Protein AF-A0A699SHZ1-F1 (afdb_monomer_lite)

Radius of gyration: 19.02 Å; chains: 1; bounding box: 41×36×60 Å

pLDDT: mean 96.64, std 4.9, range [56.09, 98.88]

InterPro domains:
  IPR002817 Phosphomethylpyrimidine synthase ThiC/5-hydroxybenzimidazole synthase BzaA/B [PF01964] (115-215)
  IPR002817 Phosphomethylpyrimidine synthase ThiC/5-hydroxybenzimidazole synthase BzaA/B [PTHR30557] (1-115)
  IPR038521 ThiC/Bza, core domain [G3DSA:3.20.20.540] (1-115)
  IPR038521 ThiC/Bza, core domain [G3DSA:3.20.20.540] (116-205)

Sequence (215 aa):
PIYQALEKVNGKAEDLTWELFRDTLIEQAEQGVDYFTIHAGVLLRYVPMTAKRVTGIVSRGGSIMAKWCLAHHKESFLYTHFEEICEIMKAYDVAFSLGDGLRPGSIADANDEAQENMDKQLKECHEAPFYTLGPLTTDIAPGYDHITSAIGAAMIGWFGTAMLCYVTPKEHLGLPNKQDVKDGVIAYKIAAHAADLAKGHPGAQYRDNALSKAR

Organism: Tanacetum cinerariifolium (NCBI:txid118510)

Foldseek 3Di:
DVVVLCVVVVNDLQPRDPVSVLVVLLVVLVVPAQADAQQLVLWQVCQVQQVPAPVRFPDPRLVSQNVNCVVVVDTRPCNVCVVVVVVSCVVRNHHYDHHPRRAHPAPRCPPGPSDDDDVCCCVVVVLDAAEDAQPQCHDPQQLCSQPSSLVSLLVSLLVPHRYYDFDFSCVVPDDDDPVRVVSRVVSNVVSNLSSCVSNVPPPSVVVVVVVVVVD

Structure (mmCIF, N/CA/C/O backbone):
data_AF-A0A699SHZ1-F1
#
_entry.id   AF-A0A699SHZ1-F1
#
loop_
_atom_site.group_PDB
_atom_site.id
_atom_site.type_symbol
_atom_site.label_atom_id
_atom_site.label_alt_id
_atom_site.label_comp_id
_atom_site.label_asym_id
_atom_site.label_entity_id
_atom_site.label_seq_id
_atom_site.pdbx_PDB_ins_code
_atom_site.Cartn_x
_atom_site.Cartn_y
_atom_site.Cartn_z
_atom_site.occupancy
_atom_site.B_iso_or_equiv
_atom_site.auth_seq_id
_atom_site.auth_comp_id
_atom_site.auth_asym_id
_atom_site.auth_atom_id
_atom_site.pdbx_PDB_model_num
ATOM 1 N N . PRO A 1 1 ? -11.592 1.759 1.920 1.00 98.25 1 PRO A N 1
ATOM 2 C CA . PRO A 1 1 ? -12.548 1.852 3.054 1.00 98.25 1 PRO A CA 1
ATOM 3 C C . PRO A 1 1 ? -12.227 2.887 4.158 1.00 98.25 1 PRO A C 1
ATOM 5 O O . PRO A 1 1 ? -13.010 3.816 4.322 1.00 98.25 1 PRO A O 1
ATOM 8 N N . ILE A 1 2 ? -11.116 2.777 4.914 1.00 98.62 2 ILE A N 1
ATOM 9 C CA . ILE A 1 2 ? -10.940 3.574 6.157 1.00 98.62 2 ILE A CA 1
ATOM 10 C C . ILE A 1 2 ? -10.928 5.097 5.936 1.00 98.62 2 ILE A C 1
ATOM 12 O O . ILE A 1 2 ? -11.352 5.844 6.807 1.00 98.62 2 ILE A O 1
ATOM 16 N N . TYR A 1 3 ? -10.496 5.570 4.763 1.00 98.56 3 TYR A N 1
ATOM 17 C CA . TYR A 1 3 ? -10.510 7.002 4.443 1.00 98.56 3 TYR A CA 1
ATOM 18 C C . TYR A 1 3 ? -11.930 7.543 4.287 1.00 98.56 3 TYR A C 1
ATOM 20 O O . TYR A 1 3 ? -12.252 8.562 4.881 1.00 98.56 3 TYR A O 1
ATOM 28 N N . GLN A 1 4 ? -12.805 6.833 3.570 1.00 98.62 4 GLN A N 1
ATOM 29 C CA . GLN A 1 4 ? -14.210 7.233 3.469 1.00 98.62 4 GLN A CA 1
ATOM 30 C C . GLN A 1 4 ? -14.916 7.123 4.827 1.00 98.62 4 GLN A C 1
ATOM 32 O O . GLN A 1 4 ? -15.694 8.001 5.185 1.00 98.62 4 GLN A O 1
ATOM 37 N N . ALA A 1 5 ? -14.610 6.082 5.609 1.00 98.62 5 ALA A N 1
ATOM 38 C CA . ALA A 1 5 ? -15.122 5.950 6.970 1.00 98.62 5 ALA A CA 1
ATOM 39 C C . ALA A 1 5 ? -14.714 7.150 7.848 1.00 98.62 5 ALA A C 1
ATOM 41 O O . ALA A 1 5 ? -15.536 7.684 8.585 1.00 98.62 5 ALA A O 1
ATOM 42 N N . LEU A 1 6 ? -13.470 7.623 7.721 1.00 98.62 6 LEU A N 1
ATOM 43 C CA . LEU A 1 6 ? -12.982 8.796 8.444 1.00 98.62 6 LEU A CA 1
ATOM 44 C C . LEU A 1 6 ? -13.708 10.089 8.033 1.00 98.62 6 LEU A C 1
ATOM 46 O O . LEU A 1 6 ? -14.022 10.912 8.892 1.00 98.62 6 LEU A O 1
ATOM 50 N N . GLU A 1 7 ? -14.012 10.263 6.745 1.00 98.31 7 GLU A N 1
ATOM 51 C CA . GLU A 1 7 ? -14.808 11.402 6.264 1.00 98.31 7 GLU A CA 1
ATOM 52 C C . GLU A 1 7 ? -16.227 11.395 6.853 1.00 98.31 7 GLU A C 1
ATOM 54 O O . GLU A 1 7 ? -16.720 12.437 7.284 1.00 98.31 7 GLU A O 1
ATOM 59 N N . LYS A 1 8 ? -16.861 10.219 6.981 1.00 98.31 8 LYS A N 1
ATOM 60 C CA . LYS A 1 8 ? -18.191 10.072 7.610 1.00 98.31 8 LYS A CA 1
ATOM 61 C C . LYS A 1 8 ? -18.218 10.507 9.084 1.00 98.31 8 LYS A C 1
ATOM 63 O O . LYS A 1 8 ? -19.287 10.827 9.598 1.00 98.31 8 LYS A O 1
ATOM 68 N N . VAL A 1 9 ? -17.060 10.566 9.747 1.00 98.31 9 VAL A N 1
ATOM 69 C CA . VAL A 1 9 ? -16.895 11.069 11.124 1.00 98.31 9 VAL A CA 1
ATOM 70 C C . VAL A 1 9 ? -16.133 12.399 11.188 1.00 98.31 9 VAL A C 1
ATOM 72 O O . VAL A 1 9 ? -15.544 12.750 12.209 1.00 98.31 9 VAL A O 1
ATOM 75 N N . ASN A 1 10 ? -16.149 13.179 10.102 1.00 97.75 10 ASN A N 1
ATOM 76 C CA . ASN A 1 10 ? -15.548 14.516 10.022 1.00 97.75 10 ASN A CA 1
ATOM 77 C C . ASN A 1 10 ? -14.059 14.553 10.422 1.00 97.75 10 ASN A C 1
ATOM 79 O O . ASN A 1 10 ? -13.613 15.473 11.112 1.00 97.75 10 ASN A O 1
ATOM 83 N N . GLY A 1 11 ? -13.282 13.536 10.039 1.00 97.44 11 GLY A N 1
ATOM 84 C CA . GLY A 1 11 ? -11.840 13.505 10.307 1.00 97.44 11 GLY A CA 1
ATOM 85 C C . GLY A 1 11 ? -11.450 13.040 11.715 1.00 97.44 11 GLY A C 1
ATOM 86 O O . GLY A 1 11 ? -10.258 12.956 12.024 1.00 97.44 11 GLY A O 1
ATOM 87 N N . LYS A 1 12 ? -12.415 12.729 12.587 1.00 98.19 12 LYS A N 1
ATOM 88 C CA . LYS A 1 12 ? -12.149 12.325 13.973 1.00 98.19 12 LYS A CA 1
ATOM 89 C C . LYS A 1 12 ? -11.944 10.823 14.067 1.00 98.19 12 LYS A C 1
ATOM 91 O O . LYS A 1 12 ? -12.897 10.059 14.155 1.00 98.19 12 LYS A O 1
ATOM 96 N N . ALA A 1 13 ? -10.681 10.400 14.056 1.00 98.06 13 ALA A N 1
ATOM 97 C CA . ALA A 1 13 ? -10.329 8.984 14.126 1.00 98.06 13 ALA A CA 1
ATOM 98 C C . ALA A 1 13 ? -11.004 8.273 15.306 1.00 98.06 13 ALA A C 1
ATOM 100 O O . ALA A 1 13 ? -11.520 7.189 15.112 1.00 98.06 13 ALA A O 1
ATOM 101 N N . GLU A 1 14 ? -11.049 8.891 16.487 1.00 98.06 14 GLU A N 1
ATOM 102 C CA . GLU A 1 14 ? -11.682 8.377 17.706 1.00 98.06 14 GLU A CA 1
ATOM 103 C C . GLU A 1 14 ? -13.187 8.085 17.576 1.00 98.06 14 GLU A C 1
ATOM 105 O O . GLU A 1 14 ? -13.692 7.234 18.303 1.00 98.06 14 GLU A O 1
ATOM 110 N N . ASP A 1 15 ? -13.884 8.715 16.631 1.00 98.56 15 ASP A N 1
ATOM 111 C CA . ASP A 1 15 ? -15.322 8.522 16.414 1.00 98.56 15 ASP A CA 1
ATOM 112 C C . ASP A 1 15 ? -15.615 7.341 15.463 1.00 98.56 15 ASP A C 1
ATOM 114 O O . ASP A 1 15 ? -16.773 7.005 15.220 1.00 98.56 15 ASP A O 1
ATOM 118 N N . LEU A 1 16 ? -14.582 6.683 14.919 1.00 98.69 16 LEU A N 1
ATOM 119 C CA . LEU A 1 16 ? -14.741 5.481 14.100 1.00 98.69 16 LEU A CA 1
ATOM 120 C C . LEU A 1 16 ? -15.298 4.314 14.927 1.00 98.69 16 LEU A C 1
ATOM 122 O O . LEU A 1 16 ? -14.832 4.036 16.035 1.00 98.69 16 LEU A O 1
ATOM 126 N N . THR A 1 17 ? -16.238 3.569 14.344 1.00 98.62 17 THR A N 1
ATOM 127 C CA . THR A 1 17 ? -16.761 2.317 14.908 1.00 98.62 17 THR A CA 1
ATOM 128 C C . THR A 1 17 ? -16.752 1.200 13.869 1.00 98.62 17 THR A C 1
ATOM 130 O O . THR A 1 17 ? -16.624 1.450 12.664 1.00 98.62 17 THR A O 1
ATOM 133 N N . TRP A 1 18 ? -16.904 -0.040 14.341 1.00 98.69 18 TRP A N 1
ATOM 134 C CA . TRP A 1 18 ? -17.055 -1.202 13.469 1.00 98.69 18 TRP A CA 1
ATOM 135 C C . TRP A 1 18 ? -18.257 -1.049 12.534 1.00 98.69 18 TRP A C 1
ATOM 137 O O . TRP A 1 18 ? -18.112 -1.247 11.336 1.00 98.69 18 TRP A O 1
ATOM 147 N N . GLU A 1 19 ? -19.414 -0.627 13.043 1.00 98.69 19 GLU A N 1
ATOM 148 C CA . GLU A 1 19 ? -20.657 -0.519 12.274 1.00 98.69 19 GLU A CA 1
ATOM 149 C C . GLU A 1 19 ? -20.505 0.451 11.100 1.00 98.69 19 GLU A C 1
ATOM 151 O O . GLU A 1 19 ? -20.849 0.122 9.967 1.00 98.69 19 GLU A O 1
ATOM 156 N N . LEU A 1 20 ? -19.902 1.618 11.343 1.00 98.56 20 LEU A N 1
ATOM 157 C CA . LEU A 1 20 ? -19.659 2.608 10.297 1.00 98.56 20 LEU A CA 1
ATOM 158 C C . LEU A 1 20 ? -18.667 2.092 9.243 1.00 98.56 20 LEU A C 1
ATOM 160 O O . LEU A 1 20 ? -18.827 2.343 8.042 1.00 98.56 20 LEU A O 1
ATOM 164 N N . PHE A 1 21 ? -17.629 1.374 9.677 1.00 98.81 21 PHE A N 1
ATOM 165 C CA . PHE A 1 21 ? -16.661 0.772 8.765 1.00 98.81 21 PHE A CA 1
ATOM 166 C C . PHE A 1 21 ? -17.282 -0.361 7.940 1.00 98.81 21 PHE A C 1
ATOM 168 O O . PHE A 1 21 ? -17.081 -0.397 6.728 1.00 98.81 21 PHE A O 1
ATOM 175 N N . ARG A 1 22 ? -18.082 -1.228 8.568 1.00 98.81 22 ARG A N 1
ATOM 176 C CA . ARG A 1 22 ? -18.850 -2.305 7.936 1.00 98.81 22 ARG A CA 1
ATOM 177 C C . ARG A 1 22 ? -19.757 -1.764 6.838 1.00 98.81 22 ARG A C 1
ATOM 179 O O . ARG A 1 22 ? -19.694 -2.239 5.708 1.00 98.81 22 ARG A O 1
ATOM 186 N N . ASP A 1 23 ? -20.537 -0.730 7.142 1.00 98.75 23 ASP A N 1
ATOM 187 C CA . ASP A 1 23 ? -21.433 -0.108 6.165 1.00 98.75 23 ASP A CA 1
ATOM 188 C C . ASP A 1 23 ? -20.634 0.507 5.000 1.00 98.75 23 ASP A C 1
ATOM 190 O O . ASP A 1 23 ? -21.047 0.444 3.848 1.00 98.75 23 ASP A O 1
ATOM 194 N N . THR A 1 24 ? -19.435 1.037 5.274 1.00 98.81 24 THR A N 1
ATOM 195 C CA . THR A 1 24 ? -18.517 1.537 4.236 1.00 98.81 24 THR A CA 1
ATOM 196 C C . THR A 1 24 ? -17.930 0.418 3.368 1.00 98.81 24 THR A C 1
ATOM 198 O O . THR A 1 24 ? -17.716 0.637 2.178 1.00 98.81 24 THR A O 1
ATOM 201 N N . LEU A 1 25 ? -17.656 -0.767 3.925 1.00 98.81 25 LEU A N 1
ATOM 202 C CA . LEU A 1 25 ? -17.215 -1.922 3.136 1.00 98.81 25 LEU A CA 1
ATOM 203 C C . LEU A 1 25 ? -18.307 -2.370 2.166 1.00 98.81 25 LEU A C 1
ATOM 205 O O . LEU A 1 25 ? -18.017 -2.545 0.987 1.00 98.81 25 LEU A O 1
ATOM 209 N N . ILE A 1 26 ? -19.541 -2.517 2.656 1.00 98.81 26 ILE A N 1
ATOM 210 C CA . ILE A 1 26 ? -20.688 -2.934 1.840 1.00 98.81 26 ILE A CA 1
ATOM 211 C C . ILE A 1 26 ? -20.937 -1.913 0.727 1.00 98.81 26 ILE A C 1
ATOM 213 O O . ILE A 1 26 ? -20.998 -2.292 -0.436 1.00 98.81 26 ILE A O 1
ATOM 217 N N . GLU A 1 27 ? -20.971 -0.620 1.063 1.00 98.69 27 GLU A N 1
ATOM 218 C CA . GLU A 1 27 ? -21.157 0.457 0.084 1.00 98.69 27 GLU A CA 1
ATOM 219 C C . GLU A 1 27 ? -20.110 0.407 -1.043 1.00 98.69 27 GLU A C 1
ATOM 221 O O . GLU A 1 27 ? -20.455 0.488 -2.219 1.00 98.69 27 GLU A O 1
ATOM 226 N N . GLN A 1 28 ? -18.824 0.260 -0.704 1.00 98.75 28 GLN A N 1
ATOM 227 C CA . GLN A 1 28 ? -17.757 0.194 -1.709 1.00 98.75 28 GLN A CA 1
ATOM 228 C C . GLN A 1 28 ? -17.787 -1.118 -2.510 1.00 98.75 28 GLN A C 1
ATOM 230 O O . GLN A 1 28 ? -17.453 -1.119 -3.694 1.00 98.75 28 GLN A O 1
ATOM 235 N N . ALA A 1 29 ? -18.188 -2.229 -1.889 1.00 98.50 29 ALA A N 1
ATOM 236 C CA . ALA A 1 29 ? -18.313 -3.515 -2.567 1.00 98.50 29 ALA A CA 1
ATOM 237 C C . ALA A 1 29 ? -19.467 -3.503 -3.586 1.00 98.50 29 ALA A C 1
ATOM 239 O O . ALA A 1 29 ? -19.279 -3.927 -4.723 1.00 98.50 29 ALA A O 1
ATOM 240 N N . GLU A 1 30 ? -20.620 -2.921 -3.237 1.00 98.50 30 GLU A N 1
ATOM 241 C CA . GLU A 1 30 ? -21.750 -2.717 -4.159 1.00 98.50 30 GLU A CA 1
ATOM 242 C C . GLU A 1 30 ? -21.395 -1.796 -5.339 1.00 98.50 30 GLU A C 1
ATOM 244 O O . GLU A 1 30 ? -21.938 -1.944 -6.434 1.00 98.50 30 GLU A O 1
ATOM 249 N N . GLN A 1 31 ? -20.457 -0.863 -5.141 1.00 98.56 31 GLN A N 1
ATOM 250 C CA . GLN A 1 31 ? -19.909 -0.011 -6.204 1.00 98.56 31 GLN A CA 1
ATOM 251 C C . GLN A 1 31 ? -18.914 -0.740 -7.124 1.00 98.56 31 GLN A C 1
ATOM 253 O O . GLN A 1 31 ? -18.538 -0.185 -8.157 1.00 98.56 31 GLN A O 1
ATOM 258 N N . GLY A 1 32 ? -18.497 -1.962 -6.775 1.00 98.19 32 GLY A N 1
ATOM 259 C CA . GLY A 1 32 ? -17.591 -2.782 -7.579 1.00 98.19 32 GLY A CA 1
ATOM 260 C C . GLY A 1 32 ? -16.106 -2.523 -7.327 1.00 98.19 32 GLY A C 1
ATOM 261 O O . GLY A 1 32 ? -15.311 -2.625 -8.255 1.00 98.19 32 GLY A O 1
ATOM 262 N N . VAL A 1 33 ? -15.708 -2.151 -6.105 1.00 98.50 33 VAL A N 1
ATOM 263 C CA . VAL A 1 33 ? -14.280 -2.091 -5.751 1.00 98.50 33 VAL A CA 1
ATOM 264 C C . VAL A 1 33 ? -13.693 -3.504 -5.673 1.00 98.50 33 VAL A C 1
ATOM 266 O O . VAL A 1 33 ? -14.143 -4.306 -4.864 1.00 98.50 33 VAL A O 1
ATOM 269 N N . ASP A 1 34 ? -12.643 -3.784 -6.450 1.00 98.50 34 ASP A N 1
ATOM 270 C CA . ASP A 1 34 ? -12.082 -5.140 -6.587 1.00 98.50 34 ASP A CA 1
ATOM 271 C C . ASP A 1 34 ? -11.199 -5.595 -5.413 1.00 98.50 34 ASP A C 1
ATOM 273 O O . ASP A 1 34 ? -11.022 -6.790 -5.182 1.00 98.50 34 ASP A O 1
ATOM 277 N N . TYR A 1 35 ? -10.593 -4.663 -4.671 1.00 98.69 35 TYR A N 1
ATOM 278 C CA . TYR A 1 35 ? -9.765 -5.000 -3.513 1.00 98.69 35 TYR A CA 1
ATOM 279 C C . TYR A 1 35 ? -9.770 -3.907 -2.447 1.00 98.69 35 TYR A C 1
ATOM 281 O O . TYR A 1 35 ? -9.857 -2.711 -2.737 1.00 98.69 35 TYR A O 1
ATOM 289 N N . PHE A 1 36 ? -9.584 -4.306 -1.188 1.00 98.75 36 PHE A N 1
ATOM 290 C CA . PHE A 1 36 ? -9.484 -3.375 -0.069 1.00 98.75 36 PHE A CA 1
ATOM 291 C C . PHE A 1 36 ? -8.137 -3.444 0.633 1.00 98.75 36 PHE A C 1
ATOM 293 O O . PHE A 1 36 ? -7.728 -4.492 1.129 1.00 98.75 36 PHE A O 1
ATOM 300 N N . THR A 1 37 ? -7.493 -2.280 0.774 1.00 98.69 37 THR A N 1
ATOM 301 C CA . THR A 1 37 ? -6.389 -2.120 1.721 1.00 98.69 37 THR A CA 1
ATOM 302 C C . THR A 1 37 ? -6.927 -1.998 3.148 1.00 98.69 37 THR A C 1
ATOM 304 O O . THR A 1 37 ? -7.543 -0.983 3.497 1.00 98.69 37 THR A O 1
ATOM 307 N N . ILE A 1 38 ? -6.689 -3.017 3.979 1.00 98.62 38 ILE A N 1
ATOM 308 C CA . ILE A 1 38 ? -7.171 -3.090 5.369 1.00 98.62 38 ILE A CA 1
ATOM 309 C C . ILE A 1 38 ? -5.986 -3.224 6.324 1.00 98.62 38 ILE A C 1
ATOM 311 O O . ILE A 1 38 ? -5.230 -4.189 6.282 1.00 98.62 38 ILE A O 1
ATOM 315 N N . HIS A 1 39 ? -5.839 -2.256 7.228 1.00 98.50 39 HIS A N 1
ATOM 316 C CA . HIS A 1 39 ? -4.714 -2.157 8.164 1.00 98.50 39 HIS A CA 1
ATOM 317 C C . HIS A 1 39 ? -4.968 -2.961 9.454 1.00 98.50 39 HIS A C 1
ATOM 319 O O . HIS A 1 39 ? -4.742 -2.465 10.557 1.00 98.50 39 HIS A O 1
ATOM 325 N N . ALA A 1 40 ? -5.461 -4.197 9.328 1.00 97.75 40 ALA A N 1
ATOM 326 C CA . ALA A 1 40 ? -5.790 -5.056 10.472 1.00 97.75 40 ALA A CA 1
ATOM 327 C C . ALA A 1 40 ? -4.552 -5.483 11.287 1.00 97.75 40 ALA A C 1
ATOM 329 O O . ALA A 1 40 ? -4.686 -5.857 12.445 1.00 97.75 40 ALA A O 1
ATOM 330 N N . GLY A 1 41 ? -3.345 -5.372 10.719 1.00 96.50 41 GLY A N 1
ATOM 331 C CA . GLY A 1 41 ? -2.080 -5.648 11.411 1.00 96.50 41 GLY A CA 1
ATOM 332 C C . GLY A 1 41 ? -1.569 -4.525 12.325 1.00 96.50 41 GLY A C 1
ATOM 333 O O . GLY A 1 41 ? -0.550 -4.702 12.988 1.00 96.50 41 GLY A O 1
ATOM 334 N N . VAL A 1 42 ? -2.241 -3.367 12.386 1.00 97.12 42 VAL A N 1
ATOM 335 C CA . VAL A 1 42 ? -1.873 -2.286 13.319 1.00 97.12 42 VAL A CA 1
ATOM 336 C C . VAL A 1 42 ? -2.509 -2.561 14.673 1.00 97.12 42 VAL A C 1
ATOM 338 O O . VAL A 1 42 ? -3.624 -2.125 14.953 1.00 97.12 42 VAL A O 1
ATOM 341 N N . LEU A 1 43 ? -1.794 -3.323 15.493 1.00 97.31 43 LEU A N 1
ATOM 342 C CA . LEU A 1 43 ? -2.268 -3.777 16.797 1.00 97.31 43 LEU A CA 1
ATOM 343 C C . LEU A 1 43 ? -1.838 -2.810 17.898 1.00 97.31 43 LEU A C 1
ATOM 345 O O . LEU A 1 43 ? -0.742 -2.248 17.837 1.00 97.31 43 LEU A O 1
ATOM 349 N N . LEU A 1 44 ? -2.663 -2.648 18.936 1.00 96.81 44 LEU A N 1
ATOM 350 C CA . LEU A 1 44 ? -2.401 -1.727 20.051 1.00 96.81 44 LEU A CA 1
ATOM 351 C C . LEU A 1 44 ? -1.002 -1.948 20.645 1.00 96.81 44 LEU A C 1
ATOM 353 O O . LEU A 1 44 ? -0.261 -0.994 20.874 1.00 96.81 44 LEU A O 1
ATOM 357 N N . ARG A 1 45 ? -0.616 -3.215 20.832 1.00 95.44 45 ARG A N 1
ATOM 358 C CA . ARG A 1 45 ? 0.690 -3.605 21.386 1.00 95.44 45 ARG A CA 1
ATOM 359 C C . ARG A 1 45 ? 1.891 -3.264 20.496 1.00 95.44 45 ARG A C 1
ATOM 361 O O . ARG A 1 45 ? 3.006 -3.230 21.002 1.00 95.44 45 ARG A O 1
ATOM 368 N N . TYR A 1 46 ? 1.682 -3.021 19.203 1.00 96.25 46 TYR A N 1
ATOM 369 C CA . TYR A 1 46 ? 2.753 -2.678 18.263 1.00 96.25 46 TYR A CA 1
ATOM 370 C C . TYR A 1 46 ? 2.963 -1.170 18.127 1.00 96.25 46 TYR A C 1
ATOM 372 O O . TYR A 1 46 ? 4.054 -0.738 17.773 1.00 96.25 46 TYR A O 1
ATOM 380 N N . VAL A 1 47 ? 1.973 -0.344 18.482 1.00 94.38 47 VAL A N 1
ATOM 381 C CA . VAL A 1 47 ? 2.104 1.123 18.414 1.00 94.38 47 VAL A CA 1
ATOM 382 C C . VAL A 1 47 ? 3.303 1.649 19.230 1.00 94.38 47 VAL A C 1
ATOM 384 O O . VAL A 1 47 ? 4.049 2.472 18.705 1.00 94.38 47 VAL A O 1
ATOM 387 N N . PRO A 1 48 ? 3.589 1.176 20.463 1.00 95.12 48 PRO A N 1
ATOM 388 C CA . PRO A 1 48 ? 4.766 1.633 21.209 1.00 95.12 48 PRO A CA 1
ATOM 389 C C . PRO A 1 48 ? 6.112 1.291 20.555 1.00 95.12 48 PRO A C 1
ATOM 391 O O . PRO A 1 48 ? 7.097 1.978 20.822 1.00 95.12 48 PRO A O 1
ATOM 394 N N . MET A 1 49 ? 6.177 0.268 19.694 1.00 94.12 49 MET A N 1
ATOM 395 C CA . MET A 1 49 ? 7.419 -0.121 19.010 1.00 94.12 49 MET A CA 1
ATOM 396 C C . MET A 1 49 ? 7.904 0.985 18.066 1.00 94.12 49 MET A C 1
ATOM 398 O O . MET A 1 49 ? 9.104 1.183 17.905 1.00 94.12 49 MET A O 1
ATOM 402 N N . THR A 1 50 ? 6.988 1.794 17.522 1.00 94.06 50 THR A N 1
ATOM 403 C CA . THR A 1 50 ? 7.341 2.895 16.617 1.00 94.06 50 THR A CA 1
ATOM 404 C C . THR A 1 50 ? 7.812 4.155 17.341 1.00 94.06 50 THR A C 1
ATOM 406 O O . THR A 1 50 ? 8.176 5.127 16.686 1.00 94.06 50 THR A O 1
ATOM 409 N N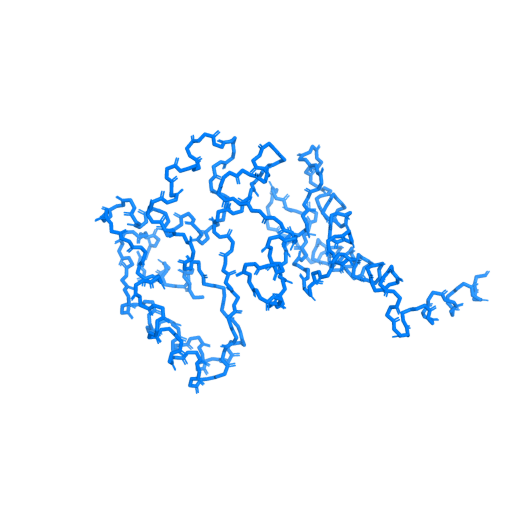 . ALA A 1 51 ? 7.810 4.180 18.679 1.00 93.19 51 ALA A N 1
ATOM 410 C CA . ALA A 1 51 ? 8.149 5.373 19.460 1.00 93.19 51 ALA A CA 1
ATOM 411 C C . ALA A 1 51 ? 9.607 5.831 19.282 1.00 93.19 51 ALA A C 1
ATOM 413 O O . ALA A 1 51 ? 9.917 6.993 19.530 1.00 93.19 51 ALA A O 1
ATOM 414 N N . LYS A 1 52 ? 10.500 4.921 18.873 1.00 93.25 52 LYS A N 1
ATOM 415 C CA . LYS A 1 52 ? 11.928 5.200 18.648 1.00 93.25 52 LYS A CA 1
ATOM 416 C C . LYS A 1 52 ? 12.284 5.455 17.181 1.00 93.25 52 LYS A C 1
ATOM 418 O O . LYS A 1 52 ? 13.452 5.702 16.897 1.00 93.25 52 LYS A O 1
ATOM 423 N N . ARG A 1 53 ? 11.312 5.375 16.268 1.00 96.94 53 ARG A N 1
ATOM 424 C CA . ARG A 1 53 ? 11.550 5.604 14.841 1.00 96.94 53 ARG A CA 1
ATOM 425 C C . ARG A 1 53 ? 11.893 7.060 14.565 1.00 96.94 53 ARG A C 1
ATOM 427 O O . ARG A 1 53 ? 11.353 7.963 15.201 1.00 96.94 53 ARG A O 1
ATOM 434 N N . VAL A 1 54 ? 12.719 7.274 13.549 1.00 97.44 54 VAL A N 1
ATOM 435 C CA . VAL A 1 54 ? 13.058 8.600 13.025 1.00 97.44 54 VAL A CA 1
ATOM 436 C C . VAL A 1 54 ? 11.827 9.261 12.408 1.00 97.44 54 VAL A C 1
ATOM 438 O O . VAL A 1 54 ? 11.591 10.446 12.627 1.00 97.44 54 VAL A O 1
ATOM 441 N N . THR A 1 55 ? 11.016 8.493 11.674 1.00 97.38 55 THR A N 1
ATOM 442 C CA . THR A 1 55 ? 9.833 9.008 10.955 1.00 97.38 55 THR A CA 1
ATOM 443 C C . THR A 1 55 ? 8.492 8.535 11.517 1.00 97.38 55 THR A C 1
ATOM 445 O O . THR A 1 55 ? 7.435 8.923 11.019 1.00 97.38 55 THR A O 1
ATOM 448 N N . GLY A 1 56 ? 8.505 7.734 12.586 1.00 97.00 56 GLY A N 1
ATOM 449 C CA . GLY A 1 56 ? 7.290 7.241 13.234 1.00 97.00 56 GLY A CA 1
ATOM 450 C C . GLY A 1 56 ? 6.440 6.346 12.322 1.00 97.00 56 GLY A C 1
ATOM 451 O O . GLY A 1 56 ? 6.940 5.417 11.685 1.00 97.00 56 GLY A O 1
ATOM 452 N N . ILE A 1 57 ? 5.129 6.604 12.296 1.00 97.69 57 ILE A N 1
ATOM 453 C CA . ILE A 1 57 ? 4.162 5.905 11.440 1.00 97.69 57 ILE A CA 1
ATOM 454 C C . ILE A 1 57 ? 3.817 6.802 10.250 1.00 97.69 57 ILE A C 1
ATOM 456 O O . ILE A 1 57 ? 3.086 7.780 10.399 1.00 97.69 57 ILE A O 1
ATOM 460 N N . VAL A 1 58 ? 4.288 6.430 9.059 1.00 97.69 58 VAL A N 1
ATOM 461 C CA . VAL A 1 58 ? 4.039 7.187 7.816 1.00 97.69 58 VAL A CA 1
ATOM 462 C C . VAL A 1 58 ? 2.837 6.687 7.013 1.00 97.69 58 VAL A C 1
ATOM 464 O O . VAL A 1 58 ? 2.367 7.356 6.092 1.00 97.69 58 VAL A O 1
ATOM 467 N N . SER A 1 59 ? 2.293 5.515 7.353 1.00 97.69 59 SER A N 1
ATOM 468 C CA . SER A 1 59 ? 1.050 5.046 6.743 1.00 97.69 59 SER A CA 1
ATOM 469 C C . SER A 1 59 ? -0.118 5.904 7.207 1.00 97.69 59 SER A C 1
ATOM 471 O O . SER A 1 59 ? -0.459 5.890 8.385 1.00 97.69 59 SER A O 1
ATOM 473 N N . ARG A 1 60 ? -0.798 6.597 6.283 1.00 97.75 60 ARG A N 1
ATOM 474 C CA . ARG A 1 60 ? -2.027 7.342 6.608 1.00 97.75 60 ARG A CA 1
ATOM 475 C C . ARG A 1 60 ? -3.103 6.433 7.212 1.00 97.75 60 ARG A C 1
ATOM 477 O O . ARG A 1 60 ? -3.760 6.821 8.165 1.00 97.75 60 ARG A O 1
ATOM 484 N N . GLY A 1 61 ? -3.309 5.234 6.661 1.00 97.88 61 GLY A N 1
ATOM 485 C CA . GLY A 1 61 ? -4.295 4.295 7.210 1.00 97.88 61 GLY A CA 1
ATOM 486 C C . GLY A 1 61 ? -3.851 3.711 8.549 1.00 97.88 61 GLY A C 1
ATOM 487 O O . GLY A 1 61 ? -4.654 3.607 9.473 1.00 97.88 61 GLY A O 1
ATOM 488 N N . GLY A 1 62 ? -2.558 3.402 8.675 1.00 97.50 62 GLY A N 1
ATOM 489 C CA . GLY A 1 62 ? -1.987 2.913 9.924 1.00 97.50 62 GLY A CA 1
ATOM 490 C C . GLY A 1 62 ? -2.020 3.944 11.052 1.00 97.50 62 GLY A C 1
ATOM 491 O O . GLY A 1 62 ? -2.363 3.590 12.174 1.00 97.50 62 GLY A O 1
ATOM 492 N N . SER A 1 63 ? -1.753 5.221 10.769 1.00 98.00 63 SER A N 1
ATOM 493 C CA . SER A 1 63 ? -1.779 6.290 11.774 1.00 98.00 63 SER A CA 1
ATOM 494 C C . SER A 1 63 ? -3.192 6.592 12.278 1.00 98.00 63 SER A C 1
ATOM 496 O O . SER A 1 63 ? -3.364 6.842 13.471 1.00 98.00 63 SER A O 1
ATOM 498 N N . ILE A 1 64 ? -4.214 6.486 11.416 1.00 98.62 64 ILE A N 1
ATOM 499 C CA . ILE A 1 64 ? -5.629 6.547 11.824 1.00 98.62 64 ILE A CA 1
ATOM 500 C C . ILE A 1 64 ? -5.931 5.436 12.835 1.00 98.62 64 ILE A C 1
ATOM 502 O O . ILE A 1 64 ? -6.465 5.713 13.910 1.00 98.62 64 ILE A O 1
ATOM 506 N N . MET A 1 65 ? -5.546 4.196 12.520 1.00 98.56 65 MET A N 1
ATOM 507 C CA . MET A 1 65 ? -5.791 3.056 13.407 1.00 98.56 65 MET A CA 1
ATOM 508 C C . MET A 1 65 ? -4.989 3.144 14.704 1.00 98.56 65 MET A C 1
ATOM 510 O O . MET A 1 65 ? -5.545 2.910 15.771 1.00 98.56 65 MET A O 1
ATOM 514 N N . ALA A 1 66 ? -3.723 3.561 14.647 1.00 98.06 66 ALA A N 1
ATOM 515 C CA . ALA A 1 66 ? -2.911 3.783 15.838 1.00 98.06 66 ALA A CA 1
ATOM 516 C C . ALA A 1 66 ? -3.540 4.846 16.755 1.00 98.06 66 ALA A C 1
ATOM 518 O O . ALA A 1 66 ? -3.654 4.623 17.960 1.00 98.06 66 ALA A O 1
ATOM 519 N N . LYS A 1 67 ? -4.017 5.969 16.192 1.00 98.38 67 LYS A N 1
ATOM 520 C CA . LYS A 1 67 ? -4.723 7.009 16.954 1.00 98.38 67 LYS A CA 1
ATOM 521 C C . LYS A 1 67 ? -5.996 6.460 17.603 1.00 98.38 67 LYS A C 1
ATOM 523 O O . LYS A 1 67 ? -6.213 6.715 18.785 1.00 98.38 67 LYS A O 1
ATOM 528 N N . TRP A 1 68 ? -6.807 5.699 16.866 1.00 98.69 68 TRP A N 1
ATOM 529 C CA . TRP A 1 68 ? -8.020 5.078 17.408 1.00 98.69 68 TRP A CA 1
ATOM 530 C C . TRP A 1 68 ? -7.701 4.111 18.559 1.00 98.69 68 TRP A C 1
ATOM 532 O O . TRP A 1 68 ? -8.280 4.236 19.639 1.00 98.69 68 TRP A O 1
ATOM 542 N N . CYS A 1 69 ? -6.725 3.212 18.379 1.00 98.38 69 CYS A N 1
ATOM 543 C CA . CYS A 1 69 ? -6.313 2.254 19.410 1.00 98.38 69 CYS A CA 1
ATOM 544 C C . CYS A 1 69 ? -5.846 2.962 20.688 1.00 98.38 69 CYS A C 1
ATOM 546 O O . CYS A 1 69 ? -6.227 2.563 21.788 1.00 98.38 69 CYS A O 1
ATOM 548 N N . LEU A 1 70 ? -5.050 4.031 20.558 1.00 97.81 70 LEU A N 1
ATOM 549 C CA . LEU A 1 70 ? -4.562 4.810 21.698 1.00 97.81 70 LEU A CA 1
ATOM 550 C C . LEU A 1 70 ? -5.677 5.597 22.400 1.00 97.81 70 LEU A C 1
ATOM 552 O O . LEU A 1 70 ? -5.695 5.635 23.627 1.00 97.81 70 LEU A O 1
ATOM 556 N N . ALA A 1 71 ? -6.602 6.200 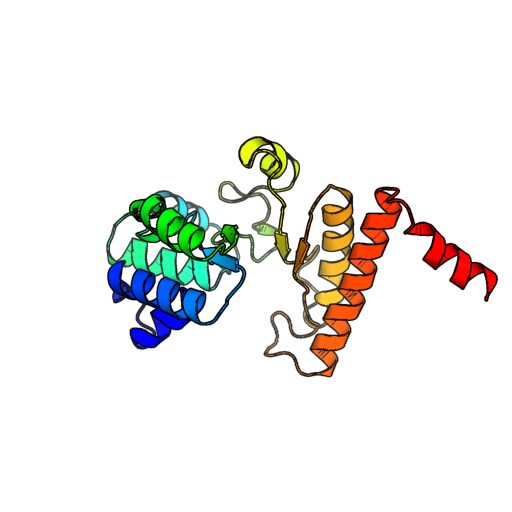21.646 1.00 98.25 71 ALA A N 1
ATOM 557 C CA . ALA A 1 71 ? -7.704 6.987 22.203 1.00 98.25 71 ALA A CA 1
ATOM 558 C C . ALA A 1 71 ? -8.662 6.132 23.045 1.00 98.25 71 ALA A C 1
ATOM 560 O O . ALA A 1 71 ? -9.129 6.572 24.093 1.00 98.25 71 ALA A O 1
ATOM 561 N N . HIS A 1 72 ? -8.923 4.901 22.603 1.00 98.25 72 HIS A N 1
ATOM 562 C CA . HIS A 1 72 ? -9.832 3.980 23.289 1.00 98.25 72 HIS A CA 1
ATO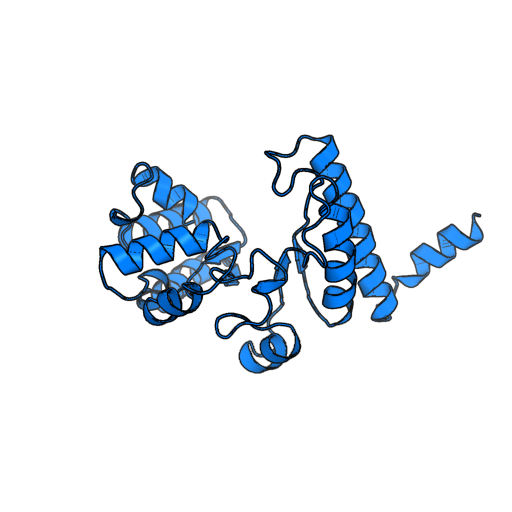M 563 C C . HIS A 1 72 ? -9.132 3.011 24.238 1.00 98.25 72 HIS A C 1
ATOM 565 O O . HIS A 1 72 ? -9.805 2.340 25.018 1.00 98.25 72 HIS A O 1
ATOM 571 N N . HIS A 1 73 ? -7.804 2.913 24.158 1.00 98.00 73 HIS A N 1
ATOM 572 C CA . HIS A 1 73 ? -7.002 1.876 24.808 1.00 98.00 73 HIS A CA 1
ATOM 573 C C . HIS A 1 73 ? -7.557 0.462 24.552 1.00 98.00 73 HIS A C 1
ATOM 575 O O . HIS A 1 73 ? -7.695 -0.362 25.457 1.00 98.00 73 HIS A O 1
ATOM 581 N N . LYS A 1 74 ? -7.923 0.203 23.292 1.00 98.19 74 LYS A N 1
ATOM 582 C CA . LYS A 1 74 ? -8.518 -1.054 22.820 1.00 98.19 74 LYS A CA 1
ATOM 583 C C . LYS A 1 74 ? -7.747 -1.595 21.627 1.00 98.19 74 LYS A C 1
ATOM 585 O O . LYS A 1 74 ? -7.093 -0.842 20.907 1.00 98.19 74 LYS A O 1
ATOM 590 N N . GLU A 1 75 ? -7.834 -2.908 21.433 1.00 98.31 75 GLU A N 1
ATOM 591 C CA . GLU A 1 75 ? -7.296 -3.545 20.234 1.00 98.31 75 GLU A CA 1
ATOM 592 C C . GLU A 1 75 ? -8.073 -3.094 18.993 1.00 98.31 75 GLU A C 1
ATOM 594 O O . GLU A 1 75 ? -9.273 -2.827 19.073 1.00 98.31 75 GLU A O 1
ATOM 599 N N . SER A 1 76 ? -7.371 -3.009 17.864 1.00 97.94 76 SER A N 1
ATOM 600 C CA . SER A 1 76 ? -7.901 -2.579 16.571 1.00 97.94 76 SER A CA 1
ATOM 601 C C . SER A 1 76 ? -9.209 -3.288 16.227 1.00 97.94 76 SER A C 1
ATOM 603 O O . SER A 1 76 ? -9.239 -4.512 16.100 1.00 97.94 76 SER A O 1
ATOM 605 N N . PHE A 1 77 ? -10.279 -2.523 15.992 1.00 98.44 77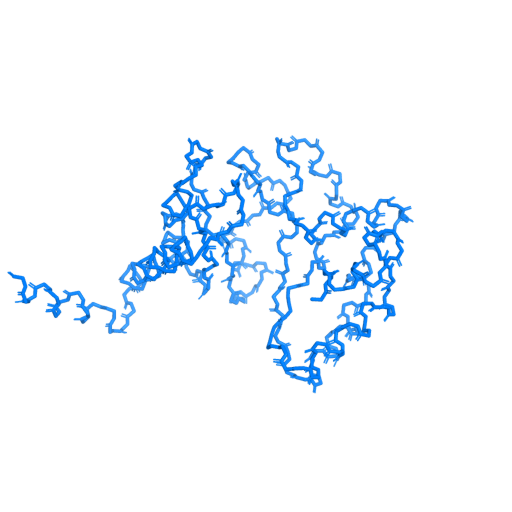 PHE A N 1
ATOM 606 C CA . PHE A 1 77 ? -11.562 -3.111 15.595 1.00 98.44 77 PHE A CA 1
ATOM 607 C C . PHE A 1 77 ? -11.478 -3.840 14.242 1.00 98.44 77 PHE A C 1
ATOM 609 O O . PHE A 1 77 ? -12.227 -4.778 13.997 1.00 98.44 77 PHE A O 1
ATOM 616 N N . LEU A 1 78 ? -10.527 -3.460 13.377 1.00 98.56 78 LEU A N 1
ATOM 617 C CA . LEU A 1 78 ? -10.261 -4.173 12.123 1.00 98.56 78 LEU A CA 1
ATOM 618 C C . LEU A 1 78 ? -9.700 -5.577 12.367 1.00 98.56 78 LEU A C 1
ATOM 620 O O . LEU A 1 78 ? -9.921 -6.473 11.560 1.00 98.56 78 LEU A O 1
ATOM 624 N N . TYR A 1 79 ? -8.956 -5.753 13.460 1.00 98.44 79 TYR A N 1
ATOM 625 C CA . TYR A 1 79 ? -8.434 -7.048 13.877 1.00 98.44 79 TYR A CA 1
ATOM 626 C C . TYR A 1 79 ? -9.509 -7.868 14.594 1.00 98.44 79 TYR A C 1
ATOM 628 O O . TYR A 1 79 ? -9.698 -9.041 14.287 1.00 98.44 79 TYR A O 1
ATOM 636 N N . THR A 1 80 ? -10.247 -7.261 15.527 1.00 98.56 80 THR A N 1
ATOM 637 C CA . THR A 1 80 ? -11.242 -7.996 16.324 1.00 98.56 80 THR A CA 1
ATOM 638 C C . THR A 1 80 ? -12.466 -8.427 15.516 1.00 98.56 80 THR A C 1
ATOM 640 O O . THR A 1 80 ? -13.077 -9.427 15.870 1.00 98.56 80 THR A O 1
ATOM 643 N N . HIS A 1 81 ? -12.803 -7.717 14.434 1.00 98.62 81 HIS A N 1
ATOM 644 C CA . HIS A 1 81 ? -13.901 -8.059 13.517 1.00 98.62 81 HIS A CA 1
ATOM 645 C C . HIS A 1 81 ? -13.412 -8.656 12.187 1.00 98.62 81 HIS A C 1
ATOM 647 O O . HIS A 1 81 ? -14.143 -8.651 11.198 1.00 98.62 81 HIS A O 1
ATOM 653 N N . PHE A 1 82 ? -12.177 -9.167 12.125 1.00 98.56 82 PHE A N 1
ATOM 654 C CA . PHE A 1 82 ? -11.588 -9.644 10.868 1.00 98.56 82 PHE A CA 1
ATOM 655 C C . PHE A 1 82 ? -12.412 -10.758 10.195 1.00 98.56 82 PHE A C 1
ATOM 657 O O . PHE A 1 82 ? -12.523 -10.783 8.974 1.00 98.56 82 PHE A O 1
ATOM 664 N N . GLU A 1 83 ? -13.054 -11.632 10.973 1.00 98.44 83 GLU A N 1
ATOM 665 C CA . GLU A 1 83 ? -13.942 -12.680 10.450 1.00 98.44 83 GLU A CA 1
ATOM 666 C C . GLU A 1 83 ? -15.193 -12.106 9.764 1.00 98.44 83 GLU A C 1
ATOM 668 O O . GLU A 1 83 ? -15.533 -12.515 8.657 1.00 98.44 83 GLU A O 1
ATOM 673 N N . GLU A 1 84 ? -15.832 -11.090 10.352 1.00 98.62 84 GLU A N 1
ATOM 674 C CA . GLU A 1 84 ? -16.974 -10.418 9.719 1.00 98.62 84 GLU A CA 1
ATOM 675 C C . GLU A 1 84 ? -16.556 -9.671 8.442 1.00 98.62 84 GLU A C 1
ATOM 677 O O . GLU A 1 84 ? -17.302 -9.647 7.463 1.00 98.62 84 GLU A O 1
ATOM 682 N N . ILE A 1 85 ? -15.346 -9.097 8.419 1.00 98.75 85 ILE A N 1
ATOM 683 C CA . ILE A 1 85 ? -14.770 -8.501 7.205 1.00 98.75 85 ILE A CA 1
ATOM 684 C C . ILE A 1 85 ? -14.629 -9.567 6.110 1.00 98.75 85 ILE A C 1
ATOM 686 O O . ILE A 1 85 ? -15.012 -9.309 4.968 1.00 98.75 85 ILE A O 1
ATOM 690 N N . CYS A 1 86 ? -14.120 -10.758 6.443 1.00 98.62 86 CYS A N 1
ATOM 691 C CA . CYS A 1 86 ? -13.994 -11.867 5.497 1.00 98.62 86 CYS A CA 1
ATOM 692 C C . CYS A 1 86 ? -15.347 -12.279 4.906 1.00 98.62 86 CYS A C 1
ATOM 694 O O . CYS A 1 86 ? -15.437 -12.456 3.693 1.00 98.62 86 CYS A O 1
ATOM 696 N N . GLU A 1 87 ? -16.396 -12.394 5.725 1.00 98.69 87 GLU A N 1
ATOM 697 C CA . GLU A 1 87 ? -17.734 -12.759 5.238 1.00 98.69 87 GLU A CA 1
ATOM 698 C C . GLU A 1 87 ? -18.306 -11.712 4.274 1.00 98.69 87 GLU A C 1
ATOM 700 O O . GLU A 1 87 ? -18.866 -12.071 3.236 1.00 98.69 87 GLU A O 1
ATOM 705 N N . ILE A 1 88 ? -18.095 -10.420 4.551 1.00 98.56 88 ILE A N 1
ATOM 706 C CA . ILE A 1 88 ? -18.489 -9.342 3.633 1.00 98.56 88 ILE A CA 1
ATOM 707 C C . ILE A 1 88 ? -17.702 -9.451 2.329 1.00 98.56 88 ILE A C 1
ATOM 709 O O . ILE A 1 88 ? -18.295 -9.513 1.260 1.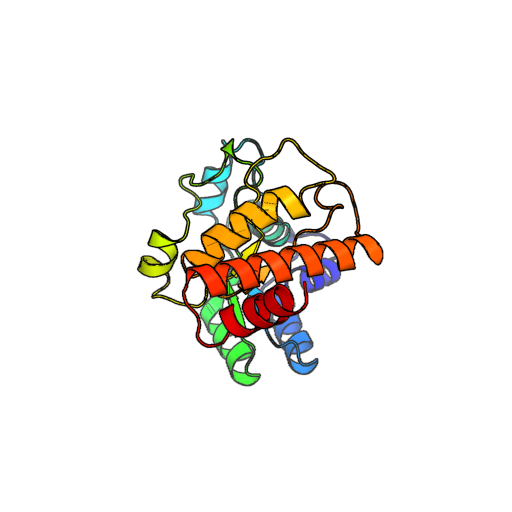00 98.56 88 ILE A O 1
ATOM 713 N N . MET A 1 89 ? -16.372 -9.501 2.396 1.00 98.50 89 MET A N 1
ATOM 714 C CA . MET A 1 89 ? -15.524 -9.510 1.201 1.00 98.50 89 MET A CA 1
ATOM 715 C C . MET A 1 89 ? -15.783 -10.734 0.317 1.00 98.50 89 MET A C 1
ATOM 717 O O . MET A 1 89 ? -15.857 -10.605 -0.902 1.00 98.50 89 MET A O 1
ATOM 721 N N . LYS A 1 90 ? -16.026 -11.897 0.928 1.00 98.31 90 LYS A N 1
ATOM 722 C CA . LYS A 1 90 ? -16.405 -13.136 0.241 1.00 98.31 90 LYS A CA 1
ATOM 723 C C . LYS A 1 90 ? -17.734 -13.024 -0.507 1.00 98.31 90 LYS A C 1
ATOM 725 O O . LYS A 1 90 ? -17.857 -13.599 -1.584 1.00 98.31 90 LYS A O 1
ATOM 730 N N . ALA A 1 91 ? -18.720 -12.308 0.035 1.00 98.56 91 ALA A N 1
ATOM 731 C CA . ALA A 1 91 ? -20.028 -12.155 -0.605 1.00 98.56 91 ALA A CA 1
ATOM 732 C C . ALA A 1 91 ? -19.966 -11.387 -1.940 1.00 98.56 91 ALA A C 1
ATOM 734 O O . ALA A 1 91 ? -20.844 -11.568 -2.782 1.00 98.56 91 ALA A O 1
ATOM 735 N N . TYR A 1 92 ? -18.927 -10.570 -2.136 1.00 98.44 92 TYR A N 1
ATOM 736 C CA . TYR A 1 92 ? -18.748 -9.713 -3.313 1.00 98.44 92 TYR A CA 1
ATOM 737 C C . TYR A 1 92 ? -17.481 -10.033 -4.126 1.00 98.44 92 TYR A C 1
ATOM 739 O O . TYR A 1 92 ? -17.201 -9.328 -5.088 1.00 98.44 92 TYR A O 1
ATOM 747 N N . ASP A 1 93 ? -16.726 -11.072 -3.752 1.00 98.38 93 ASP A N 1
ATOM 748 C CA . ASP A 1 93 ? -15.420 -11.420 -4.341 1.00 98.38 93 ASP A CA 1
ATOM 749 C C . ASP A 1 93 ? -14.401 -10.261 -4.320 1.00 98.38 93 ASP A C 1
ATOM 751 O O . ASP A 1 93 ? -13.656 -10.022 -5.268 1.00 98.38 93 ASP A O 1
ATOM 755 N N . VAL A 1 94 ? -14.365 -9.512 -3.214 1.00 98.62 94 VAL A N 1
ATOM 756 C CA . VAL A 1 94 ? -13.388 -8.432 -3.021 1.00 98.62 94 VAL A CA 1
ATOM 757 C C . VAL A 1 94 ? -12.096 -9.006 -2.446 1.00 98.62 94 VAL A C 1
ATOM 759 O O . VAL A 1 94 ? -12.096 -9.635 -1.386 1.00 98.62 94 VAL A O 1
ATOM 762 N N . ALA A 1 95 ? -10.964 -8.746 -3.097 1.00 98.44 95 ALA A N 1
ATOM 763 C CA . ALA A 1 95 ? -9.668 -9.240 -2.649 1.00 98.44 95 ALA A CA 1
ATOM 764 C C . ALA A 1 95 ? -9.120 -8.470 -1.431 1.00 98.44 95 ALA A C 1
ATOM 766 O O . ALA A 1 95 ? -9.274 -7.250 -1.290 1.00 98.44 95 ALA A O 1
ATOM 767 N N . PHE A 1 96 ? -8.401 -9.175 -0.555 1.00 97.56 96 PHE A N 1
ATOM 768 C CA . PHE A 1 96 ? -7.641 -8.551 0.528 1.00 97.56 96 PHE A CA 1
ATOM 769 C C . PHE A 1 96 ? -6.311 -7.992 0.028 1.00 97.56 96 PHE A C 1
ATOM 771 O O . PHE A 1 96 ? -5.481 -8.707 -0.525 1.00 97.56 96 PHE A O 1
ATOM 778 N N . SER A 1 97 ? -6.059 -6.724 0.346 1.00 98.12 97 SER A N 1
ATOM 779 C CA . SER A 1 97 ? -4.717 -6.158 0.427 1.00 98.12 97 SER A CA 1
ATOM 780 C C . SER A 1 97 ? -4.441 -5.846 1.900 1.00 98.12 97 SER A C 1
ATOM 782 O O . SER A 1 97 ? -4.868 -4.825 2.437 1.00 98.12 97 SER A O 1
ATOM 784 N N . LEU A 1 98 ? -3.781 -6.760 2.614 1.00 97.44 98 LEU A N 1
ATOM 785 C CA . LEU A 1 98 ? -3.426 -6.509 4.014 1.00 97.44 98 LEU A CA 1
ATOM 786 C C . LEU A 1 98 ? -2.421 -5.352 4.080 1.00 97.44 98 LEU A C 1
ATOM 788 O O . LEU A 1 98 ? -1.342 -5.414 3.499 1.00 97.44 98 LEU A O 1
ATOM 792 N N . GLY A 1 99 ? -2.824 -4.264 4.736 1.00 95.56 99 GLY A N 1
ATOM 793 C CA . GLY A 1 99 ? -2.112 -2.992 4.707 1.00 95.56 99 GLY A CA 1
ATOM 794 C C . GLY A 1 99 ? -0.878 -2.977 5.605 1.00 95.56 99 GLY A C 1
ATOM 795 O O . GLY A 1 99 ? -0.923 -3.397 6.761 1.00 95.56 99 GLY A O 1
ATOM 796 N N . ASP A 1 100 ? 0.195 -2.378 5.105 1.00 95.75 100 ASP A N 1
ATOM 797 C CA . ASP A 1 100 ? 1.486 -2.209 5.773 1.00 95.75 100 ASP A CA 1
ATOM 798 C C . ASP A 1 100 ? 1.494 -0.995 6.721 1.00 95.75 100 ASP A C 1
ATOM 800 O O . ASP A 1 100 ? 2.299 -0.068 6.628 1.00 95.75 100 ASP A O 1
ATOM 804 N N . GLY A 1 101 ? 0.554 -0.973 7.668 1.00 95.38 101 GLY A N 1
ATOM 805 C CA . GLY A 1 101 ? 0.312 0.189 8.529 1.00 95.38 101 GLY A CA 1
ATOM 806 C C . GLY A 1 101 ? 1.513 0.660 9.356 1.00 95.38 101 GLY A C 1
ATOM 807 O O . GLY A 1 101 ? 1.541 1.822 9.748 1.00 95.38 101 GLY A O 1
ATOM 808 N N . LEU A 1 102 ? 2.507 -0.205 9.567 1.00 96.06 102 LEU A N 1
ATOM 809 C CA . LEU A 1 102 ? 3.760 0.090 10.265 1.00 96.06 102 LEU A CA 1
ATOM 810 C C . LEU A 1 102 ? 4.980 0.064 9.328 1.00 96.06 102 LEU A C 1
ATOM 812 O O . LEU A 1 102 ? 6.098 -0.130 9.797 1.00 96.06 102 LEU A O 1
ATOM 816 N N . ARG A 1 103 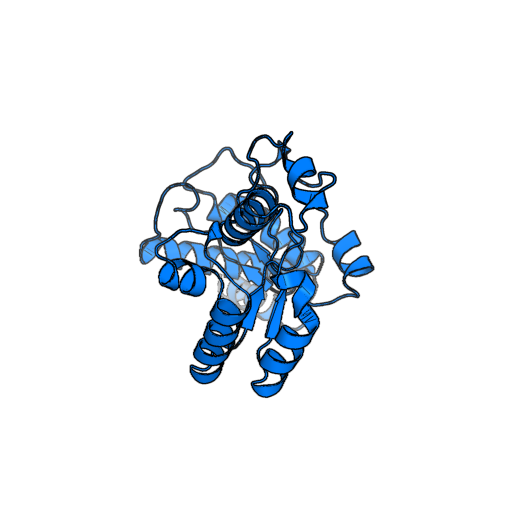? 4.812 0.269 8.015 1.00 95.44 103 ARG A N 1
ATOM 817 C CA . ARG A 1 103 ? 5.950 0.362 7.085 1.00 95.44 103 ARG A CA 1
ATOM 818 C C . ARG A 1 103 ? 6.952 1.458 7.494 1.00 95.44 103 ARG A C 1
ATOM 820 O O . ARG A 1 103 ? 6.534 2.454 8.100 1.00 95.44 103 ARG A O 1
ATOM 827 N N . PRO A 1 104 ? 8.245 1.302 7.171 1.00 95.75 104 PRO A N 1
ATOM 828 C CA . PRO A 1 104 ? 9.247 2.330 7.418 1.00 95.75 104 PRO A CA 1
ATOM 829 C C . PRO A 1 104 ? 9.011 3.551 6.524 1.00 95.75 104 PRO A C 1
ATOM 831 O O . PRO A 1 104 ? 8.612 3.420 5.367 1.00 95.75 104 PRO A O 1
ATOM 834 N N . GLY A 1 105 ? 9.257 4.741 7.072 1.00 96.38 105 GLY A N 1
ATOM 835 C CA . GLY A 1 105 ? 9.221 6.011 6.337 1.00 96.38 105 GLY A CA 1
ATOM 836 C C . GLY A 1 105 ? 10.591 6.616 6.056 1.00 96.38 105 GLY A C 1
ATOM 837 O O . GLY A 1 105 ? 10.669 7.687 5.465 1.00 96.38 105 GLY A O 1
ATOM 838 N N . SER A 1 106 ? 11.654 5.948 6.500 1.00 97.00 106 SER A N 1
ATOM 839 C CA . SER A 1 106 ? 13.043 6.299 6.223 1.00 97.00 106 SER A CA 1
ATOM 840 C C . SER A 1 106 ? 13.899 5.040 6.190 1.00 97.00 106 SER A C 1
ATOM 842 O O . SER A 1 106 ? 13.521 4.012 6.762 1.00 97.00 106 SER A O 1
ATOM 844 N N . ILE A 1 107 ? 15.086 5.136 5.594 1.00 96.56 107 ILE A N 1
ATOM 845 C CA . ILE A 1 107 ? 16.082 4.059 5.609 1.00 96.56 107 ILE A CA 1
ATOM 846 C C . ILE A 1 107 ? 16.481 3.677 7.041 1.00 96.56 107 ILE A C 1
ATOM 848 O O . ILE A 1 107 ? 16.734 2.506 7.309 1.00 96.56 107 ILE A O 1
ATOM 852 N N . ALA A 1 108 ? 16.503 4.633 7.974 1.00 96.06 108 ALA A N 1
ATOM 853 C CA . ALA A 1 108 ? 16.860 4.375 9.370 1.00 96.06 108 ALA A CA 1
ATOM 854 C C . ALA A 1 108 ? 15.846 3.481 10.108 1.00 96.06 108 ALA A C 1
ATOM 856 O O . ALA A 1 108 ? 16.219 2.808 11.066 1.00 96.06 108 ALA A O 1
ATOM 857 N N . ASP A 1 109 ? 14.588 3.474 9.660 1.00 94.94 109 ASP A N 1
ATOM 858 C CA . ASP A 1 109 ? 13.496 2.714 10.276 1.00 94.94 109 ASP A CA 1
ATOM 859 C C . ASP A 1 109 ? 13.258 1.358 9.586 1.00 94.94 109 ASP A C 1
ATOM 861 O O . ASP A 1 109 ? 12.393 0.590 10.011 1.00 94.94 109 ASP A O 1
ATOM 865 N N . ALA A 1 110 ? 13.973 1.073 8.493 1.00 92.06 110 ALA A N 1
ATOM 866 C CA . ALA A 1 110 ? 13.785 -0.139 7.708 1.00 92.06 110 ALA A CA 1
ATOM 867 C C . ALA A 1 110 ? 14.217 -1.387 8.489 1.00 92.06 110 ALA A C 1
ATOM 869 O O . ALA A 1 110 ? 15.280 -1.403 9.108 1.00 92.06 110 ALA A O 1
ATOM 870 N N . ASN A 1 111 ? 13.414 -2.454 8.401 1.00 87.88 111 ASN A N 1
ATOM 871 C CA . ASN A 1 111 ? 13.698 -3.744 9.036 1.00 87.88 111 ASN A CA 1
ATOM 872 C C . ASN A 1 111 ? 13.785 -3.705 10.575 1.00 87.88 111 ASN A C 1
ATOM 874 O O . ASN A 1 111 ? 14.485 -4.523 11.178 1.00 87.88 111 ASN A O 1
ATOM 878 N N . ASP A 1 112 ? 13.105 -2.749 11.212 1.00 88.25 112 ASP A N 1
ATOM 879 C CA . ASP A 1 112 ? 13.003 -2.697 12.668 1.00 88.25 112 ASP A CA 1
ATOM 880 C C . ASP A 1 112 ? 12.088 -3.803 13.231 1.00 88.25 112 ASP A C 1
ATOM 882 O O . ASP A 1 112 ? 11.483 -4.583 12.502 1.00 88.25 112 ASP A O 1
ATOM 886 N N . GLU A 1 113 ? 11.958 -3.885 14.557 1.00 78.00 113 GLU A N 1
ATOM 887 C CA . GLU A 1 113 ? 11.127 -4.910 15.214 1.00 78.00 113 GLU A CA 1
ATOM 888 C C . GLU A 1 113 ? 9.659 -4.904 14.736 1.00 78.00 113 GLU A C 1
ATOM 890 O O . GLU A 1 113 ? 8.973 -5.922 14.809 1.00 78.00 113 GLU A O 1
ATOM 895 N N . ALA A 1 114 ? 9.178 -3.770 14.219 1.00 56.09 114 ALA A N 1
ATOM 896 C CA . ALA A 1 114 ? 7.822 -3.627 13.719 1.00 56.09 114 ALA A CA 1
ATOM 897 C C . ALA A 1 114 ? 7.664 -4.006 12.231 1.00 56.09 114 ALA A C 1
ATOM 899 O O . ALA A 1 114 ? 6.525 -4.022 11.753 1.00 56.09 114 ALA A O 1
ATOM 900 N N . GLN A 1 115 ? 8.740 -4.295 11.479 1.00 77.50 115 GLN A N 1
ATOM 901 C CA . GLN A 1 115 ? 8.648 -4.548 10.035 1.00 77.50 115 GLN A CA 1
ATOM 902 C C . GLN A 1 115 ? 9.783 -5.403 9.450 1.00 77.50 115 GLN A C 1
ATOM 904 O O . GLN A 1 115 ? 10.951 -5.207 9.744 1.00 77.50 115 GLN A O 1
ATOM 909 N N . GLU A 1 116 ? 9.455 -6.312 8.522 1.00 74.69 116 GLU A N 1
ATOM 910 C CA . GLU A 1 116 ? 10.417 -7.189 7.831 1.00 74.69 116 GLU A CA 1
ATOM 911 C C . GLU A 1 116 ? 10.078 -7.328 6.325 1.00 74.69 116 GLU A C 1
ATOM 913 O O . GLU A 1 116 ? 8.992 -6.926 5.905 1.00 74.69 116 GLU A O 1
ATOM 918 N N . ASN A 1 117 ? 10.991 -7.876 5.501 1.00 80.19 117 ASN A N 1
ATOM 919 C CA . ASN A 1 117 ? 10.867 -7.932 4.024 1.00 80.19 117 ASN A CA 1
ATOM 920 C C . ASN A 1 117 ? 10.734 -9.378 3.467 1.00 80.19 117 ASN A C 1
ATOM 922 O O . ASN A 1 117 ? 10.208 -10.263 4.140 1.00 80.19 117 ASN A O 1
ATOM 926 N N . MET A 1 118 ? 11.183 -9.607 2.222 1.00 77.12 118 MET A N 1
ATOM 927 C CA . MET A 1 118 ? 10.810 -10.735 1.352 1.00 77.12 118 MET A CA 1
ATOM 928 C C . MET A 1 118 ? 10.908 -12.126 1.996 1.00 77.12 118 MET A C 1
ATOM 930 O O . MET A 1 118 ? 9.922 -12.855 1.980 1.00 77.12 118 MET A O 1
ATOM 934 N N . ASP A 1 119 ? 12.040 -12.498 2.601 1.00 77.56 119 ASP A N 1
ATOM 935 C CA . ASP A 1 119 ? 12.216 -13.856 3.151 1.00 77.56 119 ASP A CA 1
ATOM 936 C C . ASP A 1 119 ? 11.194 -14.180 4.248 1.00 77.56 119 ASP A C 1
ATOM 938 O O . ASP A 1 119 ? 10.662 -15.291 4.318 1.00 77.56 119 ASP A O 1
ATOM 942 N N . LYS A 1 120 ? 10.878 -13.198 5.101 1.00 82.81 120 LYS A N 1
ATOM 943 C CA . LYS A 1 120 ? 9.840 -13.365 6.121 1.00 82.81 120 LYS A CA 1
ATOM 944 C C . LYS A 1 120 ? 8.449 -13.265 5.548 1.00 82.81 120 LYS A C 1
ATOM 946 O O . LYS A 1 120 ? 7.579 -13.979 6.025 1.00 82.81 120 LYS A O 1
ATOM 951 N N . GLN A 1 121 ? 8.237 -12.453 4.521 1.00 89.38 121 GLN A N 1
ATOM 952 C CA . GLN A 1 121 ? 6.952 -12.427 3.840 1.00 89.38 121 GLN A CA 1
ATOM 953 C C . GLN A 1 121 ? 6.624 -13.804 3.244 1.00 89.38 121 GLN A C 1
ATOM 955 O O . GLN A 1 121 ? 5.549 -14.329 3.515 1.00 89.38 121 GLN A O 1
ATOM 960 N N . LEU A 1 122 ? 7.563 -14.439 2.536 1.00 81.50 122 LEU A N 1
ATOM 961 C CA . LEU A 1 122 ? 7.363 -15.780 1.977 1.00 81.50 122 LEU A CA 1
ATOM 962 C C . LEU A 1 122 ? 7.032 -16.801 3.071 1.00 81.50 122 LEU A C 1
ATOM 964 O O . LEU A 1 122 ? 6.082 -17.573 2.941 1.00 81.50 122 LEU A O 1
ATOM 968 N N . LYS A 1 123 ? 7.791 -16.770 4.171 1.00 88.88 123 LYS A N 1
ATOM 969 C CA . LYS A 1 123 ? 7.648 -17.716 5.281 1.00 88.88 123 LYS A CA 1
ATOM 970 C C . LYS A 1 123 ? 6.361 -17.512 6.088 1.00 88.88 123 LYS A C 1
ATOM 972 O O . LYS A 1 123 ? 5.630 -18.471 6.321 1.00 88.88 123 LYS A O 1
ATOM 977 N N . GLU A 1 124 ? 6.115 -16.290 6.546 1.00 92.06 124 GLU A N 1
ATOM 978 C CA . GLU A 1 124 ? 5.058 -15.963 7.511 1.00 92.06 124 GLU A CA 1
ATOM 979 C C . GLU A 1 124 ? 3.715 -15.660 6.827 1.00 92.06 124 GLU A C 1
ATOM 981 O O . GLU A 1 124 ? 2.665 -15.820 7.442 1.00 92.06 124 GLU A O 1
ATOM 986 N N . CYS A 1 125 ? 3.720 -15.249 5.553 1.00 93.31 125 CYS A N 1
ATOM 987 C CA . CYS A 1 125 ? 2.503 -15.027 4.760 1.00 93.31 125 CYS A CA 1
ATOM 988 C C . CYS A 1 125 ? 2.218 -16.165 3.770 1.00 93.31 125 CYS A C 1
ATOM 990 O O . CYS A 1 125 ? 1.366 -16.004 2.898 1.00 93.31 125 CYS A O 1
ATOM 992 N N . HIS A 1 126 ? 2.911 -17.300 3.908 1.00 94.81 126 HIS A N 1
ATOM 993 C CA . HIS A 1 126 ? 2.668 -18.529 3.148 1.00 94.81 126 HIS A CA 1
ATOM 994 C C . HIS A 1 126 ? 2.612 -18.299 1.629 1.00 94.81 126 HIS A C 1
ATOM 996 O O . HIS A 1 126 ? 1.683 -18.745 0.959 1.00 94.81 126 HIS A O 1
ATOM 1002 N N . GLU A 1 127 ? 3.596 -17.558 1.110 1.00 93.00 127 GLU A N 1
ATOM 1003 C CA . GLU A 1 127 ? 3.739 -17.228 -0.318 1.00 93.00 127 GLU A CA 1
ATOM 1004 C C . GLU A 1 127 ? 2.546 -16.475 -0.942 1.00 93.00 127 GLU A C 1
ATOM 1006 O O . GLU A 1 127 ? 2.413 -16.414 -2.166 1.00 93.00 127 GLU A O 1
ATOM 1011 N N . ALA A 1 128 ? 1.686 -15.852 -0.126 1.00 96.00 128 ALA A N 1
ATOM 1012 C CA . ALA A 1 128 ? 0.649 -14.961 -0.636 1.00 96.00 128 ALA A CA 1
ATOM 1013 C C . ALA A 1 128 ? 1.271 -13.840 -1.503 1.00 96.00 128 ALA A C 1
ATOM 1015 O O . ALA A 1 128 ? 2.370 -13.369 -1.187 1.00 96.00 128 ALA A O 1
ATOM 1016 N N . PRO A 1 129 ? 0.590 -13.366 -2.569 1.00 96.88 129 PRO A N 1
ATOM 1017 C CA . PRO A 1 129 ? 1.128 -12.327 -3.444 1.00 96.88 129 PRO A CA 1
ATOM 1018 C C . PRO A 1 129 ? 1.536 -11.072 -2.670 1.00 96.88 129 PRO A C 1
ATOM 1020 O O . PRO A 1 129 ? 0.714 -10.449 -1.995 1.00 96.88 129 PRO A O 1
ATOM 1023 N N . PHE A 1 130 ? 2.806 -10.682 -2.786 1.00 95.88 130 PHE A N 1
ATOM 1024 C CA . PHE A 1 130 ? 3.309 -9.497 -2.100 1.00 95.88 130 PHE A CA 1
ATOM 1025 C C . PHE A 1 130 ? 3.104 -8.232 -2.941 1.00 95.88 130 PHE A C 1
ATOM 1027 O O . PHE A 1 130 ? 3.340 -8.240 -4.154 1.00 95.88 130 PHE A O 1
ATOM 1034 N N . TYR A 1 131 ? 2.682 -7.147 -2.287 1.00 97.44 131 TYR A N 1
ATOM 1035 C CA . TYR A 1 131 ? 2.456 -5.836 -2.890 1.00 97.44 131 TYR A CA 1
ATOM 1036 C C . TYR A 1 131 ? 3.269 -4.773 -2.144 1.00 97.44 131 TYR A C 1
ATOM 1038 O O . TYR A 1 131 ? 3.030 -4.542 -0.961 1.00 97.44 131 TYR A O 1
ATOM 1046 N N . THR A 1 132 ? 4.224 -4.134 -2.823 1.00 95.94 132 THR A N 1
ATOM 1047 C CA . THR A 1 132 ? 5.157 -3.174 -2.204 1.00 95.94 132 THR A CA 1
ATOM 1048 C C . THR A 1 132 ? 4.947 -1.752 -2.720 1.00 95.94 132 THR A C 1
ATOM 1050 O O . THR A 1 132 ? 4.491 -1.552 -3.842 1.00 95.94 132 THR A O 1
ATOM 1053 N N . LEU A 1 133 ? 5.327 -0.747 -1.925 1.00 96.44 133 LEU A N 1
ATOM 1054 C CA . LEU A 1 133 ? 5.471 0.650 -2.353 1.00 96.44 133 LEU A CA 1
ATOM 1055 C C . LEU A 1 133 ? 6.961 0.958 -2.531 1.00 96.44 133 LEU A C 1
ATOM 1057 O O . LEU A 1 133 ? 7.668 1.146 -1.545 1.00 96.44 133 LEU A O 1
ATOM 1061 N N . GLY A 1 134 ? 7.461 0.952 -3.769 1.00 94.44 134 GLY A N 1
ATOM 1062 C CA . GLY A 1 134 ? 8.906 0.925 -4.026 1.00 94.44 134 GLY A CA 1
ATOM 1063 C C . GLY A 1 134 ? 9.530 -0.441 -3.716 1.00 94.44 134 GLY A C 1
ATOM 1064 O O . GLY A 1 134 ? 9.103 -1.427 -4.329 1.00 94.44 134 GLY A O 1
ATOM 1065 N N . PRO A 1 135 ? 10.511 -0.542 -2.789 1.00 96.69 135 PRO A N 1
ATOM 1066 C CA . PRO A 1 135 ? 10.911 0.461 -1.784 1.00 96.69 135 PRO A CA 1
ATOM 1067 C C . PRO A 1 135 ? 11.885 1.532 -2.292 1.00 96.69 135 PRO A C 1
ATOM 1069 O O . PRO A 1 135 ? 12.675 1.280 -3.199 1.00 96.69 135 PRO A O 1
ATOM 1072 N N . LEU A 1 136 ? 11.864 2.715 -1.667 1.00 97.88 136 LEU A N 1
ATOM 1073 C CA . LEU A 1 136 ? 12.888 3.747 -1.859 1.00 97.88 136 LEU A CA 1
ATOM 1074 C C . LEU A 1 136 ? 14.217 3.253 -1.280 1.00 97.88 136 LEU A C 1
ATOM 1076 O O . LEU A 1 136 ? 14.276 2.823 -0.132 1.00 97.88 136 LEU A O 1
ATOM 1080 N N . THR A 1 137 ? 15.291 3.321 -2.065 1.00 97.75 137 THR A N 1
ATOM 1081 C CA . THR A 1 137 ? 16.620 2.868 -1.617 1.00 97.75 137 THR A CA 1
ATOM 1082 C C . THR A 1 137 ? 17.442 3.965 -0.940 1.00 97.75 137 THR A C 1
ATOM 1084 O O . THR A 1 137 ? 18.549 3.703 -0.474 1.00 97.75 137 THR A O 1
ATOM 1087 N N . THR A 1 138 ? 16.952 5.207 -0.930 1.00 97.44 138 THR A N 1
ATOM 1088 C CA . THR A 1 138 ? 17.586 6.349 -0.264 1.00 97.44 138 THR A CA 1
ATOM 1089 C C . THR A 1 138 ? 16.589 7.494 -0.072 1.00 97.44 138 THR A C 1
ATOM 1091 O O . THR A 1 138 ? 15.721 7.690 -0.921 1.00 97.44 138 THR A O 1
ATOM 1094 N N . ASP A 1 139 ? 16.765 8.273 0.998 1.00 98.19 139 ASP A N 1
ATOM 1095 C CA . ASP A 1 139 ? 15.861 9.369 1.390 1.00 98.19 139 ASP A CA 1
ATOM 1096 C C . ASP A 1 139 ? 16.326 10.757 0.897 1.00 98.19 139 ASP A C 1
ATOM 1098 O O . ASP A 1 139 ? 15.694 11.776 1.169 1.00 98.19 139 ASP A O 1
ATOM 1102 N N . ILE A 1 140 ? 17.471 10.842 0.211 1.00 98.44 140 ILE A N 1
ATOM 1103 C CA . ILE A 1 140 ? 18.166 12.124 -0.027 1.00 98.44 140 ILE A CA 1
ATOM 1104 C C . ILE A 1 140 ? 17.771 12.836 -1.329 1.00 98.44 140 ILE A C 1
ATOM 1106 O O . ILE A 1 140 ? 18.378 13.852 -1.670 1.00 98.44 140 ILE A O 1
ATOM 1110 N N . ALA A 1 141 ? 16.809 12.305 -2.088 1.00 98.25 141 ALA A N 1
ATOM 1111 C CA . ALA A 1 141 ? 16.497 12.785 -3.438 1.00 98.25 141 ALA A CA 1
ATOM 1112 C C . ALA A 1 141 ? 14.999 13.077 -3.678 1.00 98.25 141 ALA A C 1
ATOM 1114 O O . ALA A 1 141 ? 14.448 12.623 -4.688 1.00 98.25 141 ALA A O 1
ATOM 1115 N N . PRO A 1 142 ? 14.334 13.880 -2.821 1.00 98.12 142 PRO A N 1
ATOM 1116 C CA . PRO A 1 142 ? 12.954 14.289 -3.065 1.00 98.12 142 PRO A CA 1
ATOM 1117 C C . PRO A 1 142 ? 12.842 15.006 -4.419 1.00 98.12 142 PRO A C 1
ATOM 1119 O O . PRO A 1 142 ? 13.713 15.790 -4.804 1.00 98.12 142 PRO A O 1
ATOM 1122 N N . GLY A 1 143 ? 11.779 14.721 -5.172 1.00 98.06 143 GLY A N 1
ATOM 1123 C CA . GLY A 1 143 ? 11.666 15.111 -6.587 1.00 98.06 143 GLY A CA 1
ATOM 1124 C C . GLY A 1 143 ? 12.079 14.002 -7.559 1.00 98.06 143 GLY A C 1
ATOM 1125 O O . GLY A 1 143 ? 11.657 13.995 -8.715 1.00 98.06 143 GLY A O 1
ATOM 1126 N N . TYR A 1 144 ? 12.861 13.031 -7.084 1.00 98.62 144 TYR A N 1
ATOM 1127 C CA . TYR A 1 144 ? 13.378 11.907 -7.866 1.00 98.62 144 TYR A CA 1
ATOM 1128 C C . TYR A 1 144 ? 13.040 10.552 -7.237 1.00 98.62 144 TYR A C 1
ATOM 1130 O O . TYR A 1 144 ? 13.634 9.537 -7.596 1.00 98.62 144 TYR A O 1
ATOM 1138 N N . ASP A 1 145 ? 12.041 10.505 -6.355 1.00 98.62 145 ASP A N 1
ATOM 1139 C CA . ASP A 1 145 ? 11.692 9.279 -5.631 1.00 98.62 145 ASP A CA 1
ATOM 1140 C C . ASP A 1 145 ? 11.147 8.168 -6.534 1.00 98.62 145 ASP A C 1
ATOM 1142 O O . ASP A 1 145 ? 11.323 6.985 -6.256 1.00 98.62 145 ASP A O 1
ATOM 1146 N N . HIS A 1 146 ? 10.577 8.514 -7.688 1.00 98.69 146 HIS A N 1
ATOM 1147 C CA . HIS A 1 146 ? 10.272 7.548 -8.747 1.00 98.69 146 HIS A CA 1
ATOM 1148 C C . HIS A 1 146 ? 11.516 6.780 -9.244 1.00 98.69 146 HIS A C 1
ATOM 1150 O O . HIS A 1 146 ? 11.387 5.639 -9.673 1.00 98.69 146 HIS A O 1
ATOM 1156 N N . ILE A 1 147 ? 12.717 7.368 -9.163 1.00 98.81 147 ILE A N 1
ATOM 1157 C CA . ILE A 1 147 ? 13.992 6.720 -9.512 1.00 98.81 147 ILE A CA 1
ATOM 1158 C C . ILE A 1 147 ? 14.534 5.939 -8.316 1.00 98.81 147 ILE A C 1
ATOM 1160 O O . ILE A 1 147 ? 14.857 4.761 -8.465 1.00 98.81 147 ILE A O 1
ATOM 1164 N N . THR A 1 148 ? 14.618 6.569 -7.136 1.00 98.62 148 THR A N 1
ATOM 1165 C CA . THR A 1 148 ? 15.140 5.912 -5.920 1.00 98.62 148 THR A CA 1
ATOM 1166 C C . THR A 1 148 ? 14.339 4.654 -5.593 1.00 98.62 148 THR A C 1
ATOM 1168 O O . THR A 1 148 ? 14.905 3.630 -5.220 1.00 98.62 148 THR A O 1
ATOM 1171 N N . SER A 1 149 ? 13.025 4.701 -5.803 1.00 98.50 149 SER A N 1
ATOM 1172 C CA . SER A 1 149 ? 12.137 3.565 -5.593 1.00 98.50 149 SER A CA 1
ATOM 1173 C C . SER A 1 149 ? 12.136 2.551 -6.730 1.00 98.50 149 SER A C 1
ATOM 1175 O O . SER A 1 149 ? 11.982 1.366 -6.458 1.00 98.50 149 SER A O 1
ATOM 1177 N N . ALA A 1 150 ? 12.352 2.955 -7.987 1.00 98.69 150 ALA A N 1
ATOM 1178 C CA . ALA A 1 150 ? 12.424 2.010 -9.103 1.00 98.69 150 ALA A CA 1
ATOM 1179 C C . ALA A 1 150 ? 13.587 1.016 -8.947 1.00 98.69 150 ALA A C 1
ATOM 1181 O O . ALA A 1 150 ? 13.462 -0.135 -9.367 1.00 98.69 150 ALA A O 1
ATOM 1182 N N . ILE A 1 151 ? 14.689 1.434 -8.310 1.00 98.69 151 ILE A N 1
ATOM 1183 C CA . ILE A 1 151 ? 15.819 0.553 -7.978 1.00 98.69 151 ILE A CA 1
ATOM 1184 C C . ILE A 1 151 ? 15.348 -0.563 -7.039 1.00 98.69 151 ILE A C 1
ATOM 1186 O O . ILE A 1 151 ? 15.476 -1.744 -7.366 1.00 98.69 151 ILE A O 1
ATOM 1190 N N . GLY A 1 152 ? 14.758 -0.198 -5.898 1.00 97.62 152 GLY A N 1
ATOM 1191 C CA . GLY A 1 152 ? 14.264 -1.171 -4.926 1.00 97.62 152 GLY A CA 1
ATOM 1192 C C . GLY A 1 152 ? 13.122 -2.017 -5.483 1.00 97.62 152 GLY A C 1
ATOM 1193 O O . GLY A 1 152 ? 13.102 -3.226 -5.271 1.00 97.62 152 GLY A O 1
ATOM 1194 N N . ALA A 1 153 ? 12.220 -1.415 -6.260 1.00 98.31 153 ALA A N 1
ATOM 1195 C CA . ALA A 1 153 ? 11.095 -2.092 -6.894 1.00 98.31 153 ALA A CA 1
ATOM 1196 C C . ALA A 1 153 ? 11.552 -3.174 -7.886 1.00 98.31 153 ALA A C 1
ATOM 1198 O O . ALA A 1 153 ? 11.021 -4.283 -7.872 1.00 98.31 153 ALA A O 1
ATOM 1199 N N . ALA A 1 154 ? 12.567 -2.896 -8.713 1.00 98.50 154 ALA A N 1
ATOM 1200 C CA . ALA A 1 154 ? 13.132 -3.895 -9.620 1.00 98.50 154 ALA A CA 1
ATOM 1201 C C . ALA A 1 154 ? 13.802 -5.046 -8.851 1.00 98.50 154 ALA A C 1
ATOM 1203 O O . ALA A 1 154 ? 13.609 -6.211 -9.196 1.00 98.50 154 ALA A O 1
ATOM 1204 N N . MET A 1 155 ? 14.549 -4.732 -7.786 1.00 97.81 155 MET A N 1
ATOM 1205 C CA . MET A 1 155 ? 15.204 -5.741 -6.945 1.00 97.81 155 MET A CA 1
ATOM 1206 C C . MET A 1 155 ? 14.187 -6.635 -6.232 1.00 97.81 155 MET A C 1
ATOM 1208 O O . MET A 1 155 ? 14.262 -7.856 -6.324 1.00 97.81 155 MET A O 1
ATOM 1212 N N . ILE A 1 156 ? 13.208 -6.046 -5.546 1.00 96.31 156 ILE A N 1
ATOM 1213 C CA . ILE A 1 156 ? 12.227 -6.812 -4.774 1.00 96.31 156 ILE A CA 1
ATOM 1214 C C . ILE A 1 156 ? 11.215 -7.530 -5.680 1.00 96.31 156 ILE A C 1
ATOM 1216 O O . ILE A 1 156 ? 10.742 -8.616 -5.343 1.00 96.31 156 ILE A O 1
ATOM 1220 N N . GLY A 1 157 ? 10.935 -6.972 -6.863 1.00 97.44 157 GLY A N 1
ATOM 1221 C CA . GLY A 1 157 ? 10.210 -7.644 -7.939 1.00 97.44 157 GLY A CA 1
ATOM 1222 C C . GLY A 1 157 ? 10.955 -8.881 -8.435 1.00 97.44 157 GLY A C 1
ATOM 1223 O O . GLY A 1 157 ? 10.358 -9.949 -8.561 1.00 97.44 157 GLY A O 1
ATOM 1224 N N . TRP A 1 158 ? 12.271 -8.771 -8.650 1.00 97.56 158 TRP A N 1
ATOM 1225 C CA . TRP A 1 158 ? 13.117 -9.915 -9.000 1.00 97.56 158 TRP A CA 1
ATOM 1226 C C . TRP A 1 158 ? 13.092 -10.988 -7.904 1.00 97.56 158 TRP A C 1
ATOM 1228 O O . TRP A 1 158 ? 12.963 -12.170 -8.217 1.00 97.56 158 TRP A O 1
ATOM 1238 N N . PHE A 1 159 ? 13.113 -10.587 -6.630 1.00 95.19 159 PHE A N 1
ATOM 1239 C CA . PHE A 1 159 ? 13.042 -11.507 -5.489 1.00 95.19 159 PHE A CA 1
ATOM 1240 C C . PHE A 1 159 ? 11.667 -12.156 -5.267 1.00 95.19 159 PHE A C 1
ATOM 1242 O O . PHE A 1 159 ? 11.560 -13.053 -4.436 1.00 95.19 159 PHE A O 1
ATOM 1249 N N . GLY A 1 160 ? 10.633 -11.764 -6.019 1.00 93.12 160 GLY A N 1
ATOM 1250 C CA . GLY A 1 160 ? 9.347 -12.468 -6.034 1.00 93.12 160 GLY A CA 1
ATOM 1251 C C . GLY A 1 160 ? 8.123 -11.619 -5.703 1.00 93.12 160 GLY A C 1
ATOM 1252 O O . GLY A 1 160 ? 7.023 -12.165 -5.655 1.00 93.12 160 GLY A O 1
ATOM 1253 N N . THR A 1 161 ? 8.266 -10.304 -5.513 1.00 96.50 161 THR A N 1
ATOM 1254 C CA . THR A 1 161 ? 7.101 -9.420 -5.331 1.00 96.50 161 THR A CA 1
ATOM 1255 C C . THR A 1 161 ? 6.185 -9.470 -6.556 1.00 96.50 161 THR A C 1
ATOM 1257 O O . THR A 1 161 ? 6.648 -9.391 -7.695 1.00 96.50 161 THR A O 1
ATOM 1260 N N . ALA A 1 162 ? 4.878 -9.607 -6.321 1.00 97.62 162 ALA A N 1
ATOM 1261 C CA . ALA A 1 162 ? 3.886 -9.831 -7.370 1.00 97.62 162 ALA A CA 1
ATOM 1262 C C . ALA A 1 162 ? 3.337 -8.526 -7.965 1.00 97.62 162 ALA A C 1
ATOM 1264 O O . ALA A 1 162 ? 2.997 -8.483 -9.146 1.00 97.62 162 ALA A O 1
ATOM 1265 N N . MET A 1 163 ? 3.257 -7.460 -7.164 1.00 98.25 163 MET A N 1
ATOM 1266 C CA . MET A 1 163 ? 2.750 -6.159 -7.598 1.00 98.25 163 MET A CA 1
ATOM 1267 C C . MET A 1 163 ? 3.588 -5.021 -7.011 1.00 98.25 163 MET A C 1
ATOM 1269 O O . MET A 1 163 ? 4.013 -5.082 -5.860 1.00 98.25 163 MET A O 1
ATOM 1273 N N . LEU A 1 164 ? 3.818 -3.972 -7.802 1.00 98.12 164 LEU A N 1
ATOM 1274 C CA . LEU A 1 164 ? 4.645 -2.823 -7.427 1.00 98.12 164 LEU A CA 1
ATOM 1275 C C . LEU A 1 164 ? 3.797 -1.550 -7.496 1.00 98.12 164 LEU A C 1
ATOM 1277 O O . LEU A 1 164 ? 3.353 -1.154 -8.576 1.00 98.12 164 LEU A O 1
ATOM 1281 N N . CYS A 1 165 ? 3.564 -0.911 -6.351 1.00 98.19 165 CYS A N 1
ATOM 1282 C CA . CYS A 1 165 ? 2.878 0.372 -6.279 1.00 98.19 165 CYS A CA 1
ATOM 1283 C C . CYS A 1 165 ? 3.868 1.434 -6.720 1.00 98.19 165 CYS A C 1
ATOM 1285 O O . CYS A 1 165 ? 4.952 1.560 -6.146 1.00 98.19 165 CYS A O 1
ATOM 1287 N N . TYR A 1 166 ? 3.491 2.172 -7.755 1.00 98.12 166 TYR A N 1
ATOM 1288 C CA . TYR A 1 166 ? 4.324 3.231 -8.286 1.00 98.12 166 TYR A CA 1
ATOM 1289 C C . TYR A 1 166 ? 4.556 4.370 -7.289 1.00 98.12 166 TYR A C 1
ATOM 1291 O O . TYR A 1 166 ? 3.760 4.631 -6.389 1.00 98.12 166 TYR A O 1
ATOM 1299 N N . VAL A 1 167 ? 5.650 5.085 -7.510 1.00 98.62 167 VAL A N 1
ATOM 1300 C CA . VAL A 1 167 ? 6.015 6.308 -6.801 1.00 98.62 167 VAL A CA 1
ATOM 1301 C C . VAL A 1 167 ? 6.241 7.375 -7.859 1.00 98.62 167 VAL A C 1
ATOM 1303 O O . VAL A 1 167 ? 6.836 7.110 -8.907 1.00 98.62 167 VAL A O 1
ATOM 1306 N N . THR A 1 168 ? 5.730 8.577 -7.615 1.00 98.69 168 THR A N 1
ATOM 1307 C CA . THR A 1 168 ? 5.822 9.688 -8.572 1.00 98.69 168 THR A CA 1
ATOM 1308 C C . THR A 1 168 ? 7.008 10.600 -8.244 1.00 98.69 168 THR A C 1
ATOM 1310 O O . THR A 1 168 ? 7.513 10.573 -7.121 1.00 98.69 168 THR A O 1
ATOM 1313 N N . PRO A 1 169 ? 7.438 11.480 -9.167 1.00 98.62 169 PRO A N 1
ATOM 1314 C CA . PRO A 1 169 ? 8.374 12.558 -8.840 1.00 98.62 169 PRO A CA 1
ATOM 1315 C C . PRO A 1 169 ? 7.891 13.486 -7.710 1.00 98.62 169 PRO A C 1
ATOM 1317 O O . PRO A 1 169 ? 8.700 14.174 -7.098 1.00 98.62 169 PRO A O 1
ATOM 1320 N N . LYS A 1 170 ? 6.580 13.529 -7.427 1.00 98.31 170 LYS A N 1
ATOM 1321 C CA . LYS A 1 170 ? 5.981 14.373 -6.382 1.00 98.31 170 LYS A CA 1
ATOM 1322 C C . LYS A 1 170 ? 5.826 13.698 -5.028 1.00 98.31 170 LYS A C 1
ATOM 1324 O O . LYS A 1 170 ? 5.326 14.349 -4.108 1.00 98.31 170 LYS A O 1
ATOM 1329 N N . GLU A 1 171 ? 6.274 12.453 -4.889 1.00 98.06 171 GLU A N 1
ATOM 1330 C CA . GLU A 1 171 ? 6.344 11.817 -3.577 1.00 98.06 171 GLU A CA 1
ATOM 1331 C C . GLU A 1 171 ? 7.084 12.733 -2.591 1.00 98.06 171 GLU A C 1
ATOM 1333 O O . GLU A 1 171 ? 8.031 13.429 -2.962 1.00 98.06 171 GLU A O 1
ATOM 1338 N N . HIS A 1 172 ? 6.559 12.824 -1.369 1.00 97.62 172 HIS A N 1
ATOM 1339 C CA . HIS A 1 172 ? 7.033 13.726 -0.309 1.00 97.62 172 HIS A CA 1
ATOM 1340 C C . HIS A 1 172 ? 6.966 15.242 -0.597 1.00 97.62 172 HIS A C 1
ATOM 1342 O O . HIS A 1 172 ? 7.329 16.039 0.267 1.00 97.62 172 HIS A O 1
ATOM 1348 N N . LEU A 1 173 ? 6.472 15.672 -1.765 1.00 97.50 173 LEU A N 1
ATOM 1349 C CA . LEU A 1 173 ? 6.448 17.082 -2.179 1.00 97.50 173 LEU A CA 1
ATOM 1350 C C . LEU A 1 173 ? 5.041 17.634 -2.436 1.00 97.50 173 LEU A C 1
ATOM 1352 O O . LEU A 1 173 ? 4.830 18.841 -2.314 1.00 97.50 173 LEU A O 1
ATOM 1356 N N . GLY A 1 174 ? 4.076 16.794 -2.818 1.00 97.31 174 GLY A N 1
ATOM 1357 C CA . GLY A 1 174 ? 2.697 17.226 -3.039 1.00 97.31 174 GLY A CA 1
ATOM 1358 C C . GLY A 1 174 ? 1.889 16.276 -3.914 1.00 97.31 174 GLY A C 1
ATOM 1359 O O . GLY A 1 174 ? 2.294 15.151 -4.187 1.00 97.31 174 GLY A O 1
ATOM 1360 N N . LEU A 1 175 ? 0.722 16.737 -4.368 1.00 98.19 175 LEU A N 1
ATOM 1361 C CA . LEU A 1 175 ? -0.113 15.951 -5.275 1.00 98.19 175 LEU A CA 1
ATOM 1362 C C . LEU A 1 175 ? 0.506 15.908 -6.686 1.00 98.19 175 LEU A C 1
ATOM 1364 O O . LEU A 1 175 ? 0.899 16.961 -7.201 1.00 98.19 175 LEU A O 1
ATOM 1368 N N . PRO A 1 176 ? 0.575 14.726 -7.325 1.00 98.06 176 PRO A N 1
ATOM 1369 C CA . PRO A 1 176 ? 1.110 14.593 -8.672 1.00 98.06 176 PRO A CA 1
ATOM 1370 C C . PRO A 1 176 ? 0.169 15.205 -9.713 1.00 98.06 176 PRO A C 1
ATOM 1372 O O . PRO A 1 176 ? -1.054 15.069 -9.637 1.00 98.06 176 PRO A O 1
ATOM 1375 N N . ASN A 1 177 ? 0.744 15.849 -10.726 1.00 98.38 177 ASN A N 1
ATOM 1376 C CA . ASN A 1 177 ? 0.021 16.246 -11.930 1.00 98.38 177 ASN A CA 1
ATOM 1377 C C . ASN A 1 177 ? 0.022 15.111 -12.979 1.00 98.38 177 ASN A C 1
ATOM 1379 O O . ASN A 1 177 ? 0.587 14.036 -12.779 1.00 98.38 177 ASN A O 1
ATOM 1383 N N . LYS A 1 178 ? -0.595 15.352 -14.144 1.00 98.50 178 LYS A N 1
ATOM 1384 C CA . LYS A 1 178 ? -0.690 14.367 -15.237 1.00 98.50 178 LYS A CA 1
ATOM 1385 C C . LYS A 1 178 ? 0.672 13.838 -15.716 1.00 98.50 178 LYS A C 1
ATOM 1387 O O . LYS A 1 178 ? 0.776 12.664 -16.066 1.00 98.50 178 LYS A O 1
ATOM 1392 N N . GLN A 1 179 ? 1.681 14.702 -15.782 1.00 98.56 179 GLN A N 1
ATOM 1393 C CA . GLN A 1 179 ? 3.027 14.328 -16.205 1.00 98.56 179 GLN A CA 1
ATOM 1394 C C . GLN A 1 179 ? 3.712 13.480 -15.129 1.00 98.56 179 GLN A C 1
ATOM 1396 O O . GLN A 1 179 ? 4.209 12.406 -15.450 1.00 98.56 179 GLN A O 1
ATOM 1401 N N . ASP A 1 180 ? 3.613 13.882 -13.859 1.00 98.62 180 ASP A N 1
ATOM 1402 C CA . ASP A 1 180 ? 4.179 13.131 -12.729 1.00 98.62 180 ASP A CA 1
ATOM 1403 C C . ASP A 1 180 ? 3.615 11.698 -12.652 1.00 98.62 180 ASP A C 1
ATOM 1405 O O . ASP A 1 180 ? 4.350 10.739 -12.413 1.00 98.62 180 ASP A O 1
ATOM 1409 N N . VAL A 1 181 ? 2.309 11.539 -12.913 1.00 98.69 181 VAL A N 1
ATOM 1410 C CA . VAL A 1 181 ? 1.654 10.222 -12.998 1.00 98.69 181 VAL A CA 1
ATOM 1411 C C . VAL A 1 181 ? 2.248 9.389 -14.131 1.00 98.69 181 VAL A C 1
ATOM 1413 O O . VAL A 1 181 ? 2.582 8.222 -13.928 1.00 98.69 181 VAL A O 1
ATOM 1416 N N . LYS A 1 182 ? 2.401 9.972 -15.327 1.00 98.69 182 LYS A N 1
ATOM 1417 C CA . LYS A 1 182 ? 2.989 9.275 -16.478 1.00 98.69 182 LYS A CA 1
ATOM 1418 C C . LYS A 1 182 ? 4.418 8.823 -16.173 1.00 98.69 182 LYS A C 1
ATOM 1420 O O . LYS A 1 182 ? 4.755 7.681 -16.475 1.00 98.69 182 LYS A O 1
ATOM 1425 N N . ASP A 1 183 ? 5.227 9.687 -15.571 1.00 98.75 183 ASP A N 1
ATOM 1426 C CA . ASP A 1 183 ? 6.625 9.388 -15.259 1.00 98.75 183 ASP A CA 1
ATOM 1427 C C . ASP A 1 183 ? 6.742 8.255 -14.237 1.00 98.75 183 ASP A C 1
ATOM 1429 O O . ASP A 1 183 ? 7.495 7.306 -14.464 1.00 98.75 183 ASP A O 1
ATOM 1433 N N . GLY A 1 184 ? 5.913 8.272 -13.187 1.00 98.62 184 GLY A N 1
ATOM 1434 C CA . GLY A 1 184 ? 5.816 7.159 -12.240 1.00 98.62 184 GLY A CA 1
ATOM 1435 C C . GLY A 1 184 ? 5.414 5.843 -12.919 1.00 98.62 184 GLY A C 1
ATOM 1436 O O . GLY A 1 184 ? 6.056 4.814 -12.712 1.00 98.62 184 GLY A O 1
ATOM 1437 N N . VAL A 1 185 ? 4.388 5.863 -13.783 1.00 98.75 185 VAL A N 1
ATOM 1438 C CA . VAL A 1 185 ? 3.922 4.657 -14.495 1.00 98.75 185 VAL A CA 1
ATOM 1439 C C . VAL A 1 185 ? 5.018 4.088 -15.394 1.00 98.75 185 VAL A C 1
ATOM 1441 O O . VAL A 1 185 ? 5.248 2.879 -15.394 1.00 98.75 185 VAL A O 1
ATOM 1444 N N . ILE A 1 186 ? 5.711 4.931 -16.163 1.00 98.81 186 ILE A N 1
ATOM 1445 C CA . ILE A 1 186 ? 6.777 4.471 -17.058 1.00 98.81 186 ILE A CA 1
ATOM 1446 C C . ILE A 1 186 ? 7.966 3.923 -16.262 1.00 98.81 186 ILE A C 1
ATOM 1448 O O . ILE A 1 186 ? 8.448 2.840 -16.600 1.00 98.81 186 ILE A O 1
ATOM 1452 N N . ALA A 1 187 ? 8.391 4.601 -15.190 1.00 98.88 187 ALA A N 1
ATOM 1453 C CA . ALA A 1 187 ? 9.465 4.123 -14.319 1.00 98.88 187 ALA A CA 1
ATOM 1454 C C . ALA A 1 187 ? 9.159 2.721 -13.764 1.00 98.88 187 ALA A C 1
ATOM 1456 O O . ALA A 1 187 ? 9.989 1.816 -13.855 1.00 98.88 187 ALA A O 1
ATOM 1457 N N . TYR A 1 188 ? 7.932 2.498 -13.293 1.00 98.81 188 TYR A N 1
ATOM 1458 C CA . TYR A 1 188 ? 7.533 1.209 -12.726 1.00 98.81 188 TYR A CA 1
ATOM 1459 C C . TYR A 1 188 ? 7.273 0.126 -13.774 1.00 98.81 188 TYR A C 1
ATOM 1461 O O . TYR A 1 188 ? 7.549 -1.044 -13.521 1.00 98.81 188 TYR A O 1
ATOM 1469 N N . LYS A 1 189 ? 6.834 0.480 -14.990 1.00 98.81 189 LYS A N 1
ATOM 1470 C CA . LYS A 1 189 ? 6.786 -0.471 -16.115 1.00 98.81 189 LYS A CA 1
ATOM 1471 C C . LYS A 1 189 ? 8.181 -0.951 -16.515 1.00 98.81 189 LYS A C 1
ATOM 1473 O O . LYS A 1 189 ? 8.312 -2.101 -16.928 1.00 98.81 189 LYS A O 1
ATOM 1478 N N . ILE A 1 190 ? 9.197 -0.091 -16.410 1.00 98.81 190 ILE A N 1
ATOM 1479 C CA . ILE A 1 190 ? 10.598 -0.467 -16.635 1.00 98.81 190 ILE A CA 1
ATOM 1480 C C . ILE A 1 190 ? 11.085 -1.369 -15.498 1.00 98.81 190 ILE A C 1
ATOM 1482 O O . ILE A 1 190 ? 11.623 -2.434 -15.785 1.00 98.81 190 ILE A O 1
ATOM 1486 N N . ALA A 1 191 ? 10.851 -0.994 -14.236 1.00 98.75 191 ALA A N 1
ATOM 1487 C CA . ALA A 1 191 ? 11.254 -1.793 -13.077 1.00 98.75 191 ALA A CA 1
ATOM 1488 C C . ALA A 1 191 ? 10.632 -3.202 -13.090 1.00 98.75 191 ALA A C 1
ATOM 1490 O O . ALA A 1 191 ? 11.343 -4.189 -12.917 1.00 98.75 191 ALA A O 1
ATOM 1491 N N . ALA A 1 192 ? 9.331 -3.305 -13.377 1.00 98.75 192 ALA A N 1
ATOM 1492 C CA . ALA A 1 192 ? 8.636 -4.586 -13.497 1.00 98.75 192 ALA A CA 1
ATOM 1493 C C . ALA A 1 192 ? 9.202 -5.448 -14.638 1.00 98.75 192 ALA A C 1
ATOM 1495 O O . ALA A 1 192 ? 9.502 -6.619 -14.440 1.00 98.75 192 ALA A O 1
ATOM 1496 N N . HIS A 1 193 ? 9.426 -4.860 -15.819 1.00 98.75 193 HIS A N 1
ATOM 1497 C CA . HIS A 1 193 ? 10.016 -5.583 -16.952 1.00 98.75 193 HIS A CA 1
ATOM 1498 C C . HIS A 1 193 ? 11.456 -6.038 -16.665 1.00 98.75 193 HIS A C 1
ATOM 1500 O O . HIS A 1 193 ? 11.844 -7.142 -17.038 1.00 98.75 193 HIS A O 1
ATOM 1506 N N . ALA A 1 194 ? 12.246 -5.219 -15.966 1.00 98.75 194 ALA A N 1
ATOM 1507 C CA . ALA A 1 194 ? 13.584 -5.595 -15.518 1.00 98.75 194 ALA A CA 1
ATOM 1508 C C . ALA A 1 194 ? 13.545 -6.782 -14.540 1.00 98.75 194 ALA A C 1
ATOM 1510 O O . ALA A 1 194 ? 14.352 -7.704 -14.671 1.00 98.75 194 ALA A O 1
ATOM 1511 N N . ALA A 1 195 ? 12.581 -6.798 -13.614 1.00 98.44 195 ALA A N 1
ATOM 1512 C CA . ALA A 1 195 ? 12.343 -7.938 -12.735 1.00 98.44 195 ALA A CA 1
ATOM 1513 C C . ALA A 1 195 ? 11.941 -9.199 -13.521 1.00 98.44 195 ALA A C 1
ATOM 1515 O O . ALA A 1 195 ? 12.489 -10.269 -13.267 1.00 98.44 195 ALA A O 1
ATOM 1516 N N . ASP A 1 196 ? 11.051 -9.086 -14.512 1.00 98.75 196 ASP A N 1
ATOM 1517 C CA . ASP A 1 196 ? 10.649 -10.214 -15.366 1.00 98.75 196 ASP A CA 1
ATOM 1518 C C . ASP A 1 196 ? 11.830 -10.801 -16.152 1.00 98.75 196 ASP A C 1
ATOM 1520 O O . ASP A 1 196 ? 11.979 -12.024 -16.225 1.00 98.75 196 ASP A O 1
ATOM 1524 N N . LEU A 1 197 ? 12.704 -9.948 -16.699 1.00 98.69 197 LEU A N 1
ATOM 1525 C CA . LEU A 1 197 ? 13.948 -10.378 -17.343 1.00 98.69 197 LEU A CA 1
ATOM 1526 C C . LEU A 1 197 ? 14.867 -11.114 -16.361 1.00 98.69 197 LEU A C 1
ATOM 1528 O O . LEU A 1 197 ? 15.351 -12.198 -16.682 1.00 98.69 197 LEU A O 1
ATOM 1532 N N . ALA A 1 198 ? 15.084 -10.557 -15.166 1.00 98.19 198 ALA A N 1
ATOM 1533 C CA . ALA A 1 198 ? 15.950 -11.147 -14.143 1.00 98.19 198 ALA A CA 1
ATOM 1534 C C . ALA A 1 198 ? 15.407 -12.482 -13.600 1.00 98.19 198 ALA A C 1
ATOM 1536 O O . ALA A 1 198 ? 16.179 -13.379 -13.262 1.00 98.19 198 ALA A O 1
ATOM 1537 N N . LYS A 1 199 ? 14.079 -12.644 -13.575 1.00 97.69 199 LYS A N 1
ATOM 1538 C CA . LYS A 1 199 ? 13.391 -13.906 -13.255 1.00 97.69 199 LYS A CA 1
ATOM 1539 C C . LYS A 1 199 ? 13.426 -14.924 -14.398 1.00 97.69 199 LYS A C 1
ATOM 1541 O O . LYS A 1 199 ? 13.042 -16.071 -14.190 1.00 97.69 199 LYS A O 1
ATOM 1546 N N . GLY A 1 200 ? 13.831 -14.522 -15.604 1.00 97.88 200 GLY A N 1
ATOM 1547 C CA . GLY A 1 200 ? 13.760 -15.368 -16.794 1.00 97.88 200 GLY A CA 1
ATOM 1548 C C . GLY A 1 200 ? 12.324 -15.672 -17.233 1.00 97.88 200 GLY A C 1
ATOM 1549 O O . GLY A 1 200 ? 12.065 -16.754 -17.759 1.00 97.88 200 GLY A O 1
ATOM 1550 N N . HIS A 1 201 ? 11.378 -14.750 -17.008 1.00 97.94 201 HIS A N 1
ATOM 1551 C CA . HIS A 1 201 ? 9.975 -14.961 -17.363 1.00 97.94 201 HIS A CA 1
ATOM 1552 C C . HIS A 1 201 ? 9.827 -15.224 -18.876 1.00 97.94 201 HIS A C 1
ATOM 1554 O O . HIS A 1 201 ? 10.322 -14.430 -19.691 1.00 97.94 201 HIS A O 1
ATOM 1560 N N . PRO A 1 202 ? 9.108 -16.287 -19.292 1.00 97.81 202 PRO A N 1
ATOM 1561 C CA . PRO A 1 202 ? 8.875 -16.569 -20.704 1.00 97.81 202 PRO A CA 1
ATOM 1562 C C . PRO A 1 202 ? 8.298 -15.352 -21.441 1.00 97.81 202 PRO A C 1
ATOM 1564 O O . PRO A 1 202 ? 7.301 -14.767 -21.025 1.00 97.81 202 PRO A O 1
ATOM 1567 N N . GLY A 1 203 ? 8.942 -14.949 -22.537 1.00 96.25 203 GLY A N 1
ATOM 1568 C CA . GLY A 1 203 ? 8.494 -13.839 -23.385 1.00 96.25 203 GLY A CA 1
ATOM 1569 C C . GLY A 1 203 ? 9.029 -12.451 -23.018 1.00 96.25 203 GLY A C 1
ATOM 1570 O O . GLY A 1 203 ? 8.998 -11.577 -23.883 1.00 96.25 203 GLY A O 1
ATOM 1571 N N . ALA A 1 204 ? 9.598 -12.240 -21.823 1.00 98.00 204 ALA A N 1
ATOM 1572 C CA . ALA A 1 204 ? 10.149 -10.932 -21.446 1.00 98.00 204 ALA A CA 1
ATOM 1573 C C . ALA A 1 204 ? 11.266 -10.494 -22.412 1.00 98.00 204 ALA A C 1
ATOM 1575 O O . ALA A 1 204 ? 11.196 -9.428 -23.024 1.00 98.00 204 ALA A O 1
ATOM 1576 N N . GLN A 1 205 ? 12.233 -11.384 -22.660 1.00 98.31 205 GLN A N 1
ATOM 1577 C CA . GLN A 1 205 ? 13.401 -11.102 -23.502 1.00 98.31 205 GLN A CA 1
ATOM 1578 C C . GLN A 1 205 ? 13.064 -10.853 -24.983 1.00 98.31 205 GLN A C 1
ATOM 1580 O O . GLN A 1 205 ? 13.843 -10.227 -25.702 1.00 98.31 205 GLN A O 1
ATOM 1585 N N . TYR A 1 206 ? 11.902 -11.311 -25.464 1.00 98.38 206 TYR A N 1
ATOM 1586 C CA . TYR A 1 206 ? 11.490 -11.087 -26.854 1.00 98.38 206 TYR A CA 1
ATOM 1587 C C . TYR A 1 206 ? 11.404 -9.592 -27.180 1.00 98.38 206 TYR A C 1
ATOM 1589 O O . TYR A 1 206 ? 11.848 -9.161 -28.246 1.00 98.38 206 TYR A O 1
ATOM 1597 N N . ARG A 1 207 ? 10.876 -8.793 -26.245 1.00 97.75 207 ARG A N 1
ATOM 1598 C CA . ARG A 1 207 ? 10.727 -7.344 -26.409 1.00 97.75 207 ARG A CA 1
ATOM 1599 C C . ARG A 1 207 ? 12.082 -6.648 -26.553 1.00 97.75 207 ARG A C 1
ATOM 1601 O O . ARG A 1 207 ? 12.253 -5.844 -27.469 1.00 97.75 207 ARG A O 1
ATOM 1608 N N . ASP A 1 208 ? 13.038 -6.982 -25.692 1.00 98.62 208 ASP A N 1
ATOM 1609 C CA . ASP A 1 208 ? 14.399 -6.434 -25.710 1.00 98.62 208 ASP A CA 1
ATOM 1610 C C . ASP A 1 208 ? 15.135 -6.804 -26.993 1.00 98.62 208 ASP A C 1
ATOM 1612 O O . ASP A 1 208 ? 15.756 -5.946 -27.624 1.00 98.62 208 ASP A O 1
ATOM 1616 N N . ASN A 1 209 ? 15.017 -8.062 -27.424 1.00 98.62 209 ASN A N 1
ATOM 1617 C CA . ASN A 1 209 ? 15.651 -8.550 -28.645 1.00 98.62 209 ASN A CA 1
ATOM 1618 C C . ASN A 1 209 ? 15.081 -7.865 -29.893 1.00 98.62 209 ASN A C 1
ATOM 1620 O O . ASN A 1 209 ? 15.839 -7.473 -30.780 1.00 98.62 209 ASN A O 1
ATOM 1624 N N . ALA A 1 210 ? 13.758 -7.686 -29.959 1.00 98.62 210 ALA A N 1
ATOM 1625 C CA . ALA A 1 210 ? 13.109 -6.997 -31.070 1.00 98.62 210 ALA A CA 1
ATOM 1626 C C . ALA A 1 210 ? 13.590 -5.541 -31.194 1.00 98.62 210 ALA A C 1
ATOM 1628 O O . ALA A 1 210 ? 13.937 -5.105 -32.292 1.00 98.62 210 ALA A O 1
ATOM 1629 N N . LEU A 1 211 ? 13.677 -4.809 -30.076 1.00 98.50 211 LEU A N 1
ATOM 1630 C CA . LEU A 1 211 ? 14.179 -3.433 -30.072 1.00 98.50 211 LEU A CA 1
ATOM 1631 C C . LEU A 1 211 ? 15.684 -3.361 -30.371 1.00 98.50 211 LEU A C 1
ATOM 1633 O O . LEU A 1 211 ? 16.117 -2.480 -31.108 1.00 98.50 211 LEU A O 1
ATOM 1637 N N . SER A 1 212 ? 16.474 -4.300 -29.844 1.00 98.50 212 SER A N 1
ATOM 1638 C CA . SER A 1 212 ? 17.920 -4.372 -30.089 1.00 98.50 212 SER A CA 1
ATOM 1639 C C . SER A 1 212 ? 18.246 -4.657 -31.551 1.00 98.50 212 SER A C 1
ATOM 1641 O O . SER A 1 212 ? 19.196 -4.094 -32.071 1.00 98.50 212 SER A O 1
ATOM 1643 N N . LYS A 1 213 ? 17.444 -5.486 -32.230 1.00 98.06 213 LYS A N 1
ATOM 1644 C CA . LYS A 1 213 ? 17.594 -5.754 -33.668 1.00 98.06 213 LYS A CA 1
ATOM 1645 C C . LYS A 1 213 ? 17.261 -4.539 -34.541 1.00 98.06 213 LYS A C 1
ATOM 1647 O O . LYS A 1 213 ? 17.771 -4.439 -35.651 1.00 98.06 213 LYS A O 1
ATOM 1652 N N . ALA A 1 214 ? 16.355 -3.675 -34.086 1.00 98.44 214 ALA A N 1
ATOM 1653 C CA . ALA A 1 214 ? 15.951 -2.480 -34.822 1.00 98.44 214 ALA A CA 1
ATOM 1654 C C . ALA A 1 214 ? 16.948 -1.313 -34.692 1.00 98.44 214 ALA A C 1
ATOM 1656 O O . ALA A 1 214 ? 16.912 -0.410 -35.526 1.00 98.44 214 ALA A O 1
ATOM 1657 N N . ARG A 1 215 ? 17.781 -1.316 -33.644 1.00 95.69 215 ARG A N 1
ATOM 1658 C CA . ARG A 1 215 ? 18.860 -0.346 -33.413 1.00 95.69 215 ARG A CA 1
ATOM 1659 C C . ARG A 1 215 ? 20.039 -0.610 -34.343 1.00 95.69 215 ARG A C 1
ATOM 1661 O O . ARG A 1 215 ? 20.601 0.395 -34.826 1.00 95.69 215 ARG A O 1
#

Secondary structure (DSSP, 8-state):
-HHHHHHHTTT-GGG--HHHHHHHHHHHHHTT--EEEE-TT--GGGGGGGGG-SS----HHHHHHHHHHHHHTS--HHHHTHHHHHHHHHHHTPEEEE--TT--SSGGGTT-TT---HHHHHHHTTTPPPEEE---S-SS-TT-HHHHHHHHHHHHHHTT-SEEE---TTTTTS---HHHHHHHHHHHHHHHHHHHHHTT-TTHHHHHHHHHHH-